Protein AF-A0A399ZD11-F1 (afdb_monomer_lite)

Structure (mmCIF, N/CA/C/O backbone):
data_AF-A0A399ZD11-F1
#
_entry.id   AF-A0A399ZD11-F1
#
loop_
_atom_site.group_PDB
_atom_site.id
_atom_site.type_symbol
_atom_site.label_atom_id
_atom_site.label_alt_id
_atom_site.label_comp_id
_atom_site.label_asym_id
_atom_site.label_entity_id
_atom_site.label_seq_id
_atom_site.pdbx_PDB_ins_code
_atom_site.Cartn_x
_atom_site.Cartn_y
_atom_site.Cartn_z
_atom_site.occupancy
_atom_site.B_iso_or_equiv
_atom_site.auth_seq_id
_atom_site.auth_comp_id
_atom_site.auth_asym_id
_atom_site.auth_atom_id
_atom_site.pdbx_PDB_model_num
ATOM 1 N N . ARG A 1 1 ? 15.385 -9.907 15.784 1.00 47.97 1 ARG A N 1
ATOM 2 C CA . ARG A 1 1 ? 16.001 -10.059 14.439 1.00 47.97 1 ARG A CA 1
ATOM 3 C C . ARG A 1 1 ? 14.911 -10.541 13.483 1.00 47.97 1 ARG A C 1
ATOM 5 O O . ARG A 1 1 ? 14.602 -11.723 13.500 1.00 47.97 1 ARG A O 1
ATOM 12 N N . ALA A 1 2 ? 14.286 -9.631 12.730 1.00 39.56 2 ALA A N 1
ATOM 13 C CA . ALA A 1 2 ? 13.102 -9.915 11.903 1.00 39.56 2 ALA A CA 1
ATOM 14 C C . ALA A 1 2 ? 13.339 -10.971 10.799 1.00 39.56 2 ALA A C 1
ATOM 16 O O . ALA A 1 2 ? 12.413 -11.664 10.400 1.00 39.56 2 ALA A O 1
ATOM 17 N N . TYR A 1 3 ? 14.590 -11.177 10.377 1.00 46.97 3 TYR A N 1
ATOM 18 C CA . TYR A 1 3 ? 14.961 -12.151 9.344 1.00 46.97 3 TYR A CA 1
ATOM 19 C C . TYR A 1 3 ? 14.923 -13.627 9.786 1.00 46.97 3 TYR A C 1
ATOM 21 O O . TYR A 1 3 ? 14.977 -14.516 8.943 1.00 46.97 3 TYR A O 1
ATOM 29 N N . LEU A 1 4 ? 14.826 -13.922 11.090 1.00 47.69 4 LEU A N 1
ATOM 30 C CA . LEU A 1 4 ? 14.775 -15.309 11.584 1.00 47.69 4 LEU A CA 1
ATOM 31 C C . LEU A 1 4 ? 13.463 -16.023 11.221 1.00 47.69 4 LEU A C 1
ATOM 33 O O . LEU A 1 4 ? 13.431 -17.253 11.174 1.00 47.69 4 LEU A O 1
ATOM 37 N N . ASN A 1 5 ? 12.394 -15.268 10.957 1.00 53.34 5 ASN A N 1
ATOM 38 C CA . ASN A 1 5 ? 11.095 -15.823 10.577 1.00 53.34 5 ASN A CA 1
ATOM 39 C C . ASN A 1 5 ? 11.047 -16.293 9.117 1.00 53.34 5 ASN A C 1
ATOM 41 O O . ASN A 1 5 ? 10.183 -17.094 8.782 1.00 53.34 5 ASN A O 1
ATOM 45 N N . PHE A 1 6 ? 12.004 -15.867 8.289 1.00 57.78 6 PHE A N 1
ATOM 46 C CA . PHE A 1 6 ? 12.098 -16.241 6.875 1.00 57.78 6 PHE A CA 1
ATOM 47 C C . PHE A 1 6 ? 13.080 -17.393 6.615 1.00 57.78 6 PHE A C 1
ATOM 49 O O . PHE A 1 6 ? 13.235 -17.813 5.476 1.00 57.78 6 PHE A O 1
ATOM 56 N N . MET A 1 7 ? 13.744 -17.907 7.658 1.00 72.50 7 MET A N 1
ATOM 57 C CA . MET A 1 7 ? 14.716 -18.995 7.531 1.00 72.50 7 MET A CA 1
ATOM 58 C C . MET A 1 7 ? 14.064 -20.360 7.747 1.00 72.50 7 MET A C 1
ATOM 60 O O . MET A 1 7 ? 13.370 -20.582 8.748 1.00 72.50 7 MET A O 1
ATOM 64 N N . ASN A 1 8 ? 14.352 -21.303 6.855 1.00 80.62 8 ASN A N 1
ATOM 65 C CA . ASN A 1 8 ? 13.952 -22.693 7.032 1.00 80.62 8 ASN A CA 1
ATOM 66 C C . ASN A 1 8 ? 14.754 -23.362 8.185 1.00 80.62 8 ASN A C 1
ATOM 68 O O . ASN A 1 8 ? 15.747 -22.807 8.672 1.00 80.62 8 ASN A O 1
ATOM 72 N N . PRO A 1 9 ? 14.345 -24.547 8.678 1.00 82.38 9 PRO A N 1
ATOM 73 C CA . PRO A 1 9 ? 15.007 -25.196 9.814 1.00 82.38 9 PRO A CA 1
ATOM 74 C C . PRO A 1 9 ? 16.501 -25.491 9.605 1.00 82.38 9 PRO A C 1
ATOM 76 O O . PRO A 1 9 ? 17.280 -25.375 10.552 1.00 82.38 9 PRO A O 1
ATOM 79 N N . LEU A 1 10 ? 16.914 -25.821 8.377 1.00 84.69 10 LEU A N 1
ATOM 80 C CA . LEU A 1 10 ? 18.318 -26.071 8.037 1.00 84.69 10 LEU A CA 1
ATOM 81 C C . LEU A 1 10 ? 19.136 -24.782 8.096 1.00 84.69 10 LEU A C 1
ATOM 83 O O . LEU A 1 10 ? 20.250 -24.779 8.608 1.00 84.69 10 LEU A O 1
ATOM 87 N N . GLU A 1 11 ? 18.566 -23.674 7.634 1.00 79.12 11 GLU A N 1
ATOM 88 C CA . GLU A 1 11 ? 19.203 -22.361 7.681 1.00 79.12 11 GLU A CA 1
ATOM 89 C C . GLU A 1 11 ? 19.353 -21.848 9.114 1.00 79.12 11 GLU A C 1
ATOM 91 O O . GLU A 1 11 ? 20.381 -21.262 9.452 1.00 79.12 11 GLU A O 1
ATOM 96 N N . LYS A 1 12 ? 18.364 -22.103 9.981 1.00 82.25 12 LYS A N 1
ATOM 97 C CA . LYS A 1 12 ? 18.457 -21.792 11.417 1.00 82.25 12 LYS A CA 1
ATOM 98 C C . LYS A 1 12 ? 19.555 -22.610 12.088 1.00 82.25 12 LYS A C 1
ATOM 100 O O . LYS A 1 12 ? 20.365 -22.051 12.823 1.00 82.25 12 LYS A O 1
ATOM 105 N N . TRP A 1 13 ? 19.616 -23.908 11.795 1.00 88.19 13 TRP A N 1
ATOM 106 C CA . TRP A 1 13 ? 20.676 -24.784 12.287 1.00 88.19 13 TRP A CA 1
ATOM 107 C C . TRP A 1 13 ? 22.059 -24.330 11.797 1.00 88.19 13 TRP A C 1
ATOM 109 O O . TRP A 1 13 ? 22.975 -24.166 12.601 1.00 88.19 13 TRP A O 1
ATOM 119 N N . ALA A 1 14 ? 22.197 -24.035 10.503 1.00 85.00 14 ALA A N 1
ATOM 120 C CA . ALA A 1 14 ? 23.434 -23.537 9.914 1.00 85.00 14 ALA A CA 1
ATOM 121 C C . ALA A 1 14 ? 23.869 -22.208 10.549 1.00 85.00 14 ALA A C 1
ATOM 123 O O . ALA A 1 14 ? 25.045 -22.026 10.844 1.00 85.00 14 ALA A O 1
ATOM 124 N N . LEU A 1 15 ? 22.933 -21.301 10.841 1.00 81.75 15 LEU A N 1
ATOM 125 C CA . LEU A 1 15 ? 23.232 -20.040 11.523 1.00 81.75 15 LEU A CA 1
ATOM 126 C C . LEU A 1 15 ? 23.786 -20.241 12.936 1.00 81.75 15 LEU A C 1
ATOM 128 O O . LEU A 1 15 ? 24.631 -19.462 13.372 1.00 81.75 15 LEU A O 1
ATOM 132 N N . THR A 1 16 ? 23.312 -21.261 13.650 1.00 82.44 16 THR A N 1
ATOM 133 C CA . THR A 1 16 ? 23.759 -21.561 15.014 1.00 82.44 16 THR A CA 1
ATOM 134 C C . THR A 1 16 ? 25.100 -22.292 15.042 1.00 82.44 16 THR A C 1
ATOM 136 O O . THR A 1 16 ? 25.924 -22.002 15.904 1.00 82.44 16 THR A O 1
ATOM 139 N N . TRP A 1 17 ? 25.328 -23.224 14.114 1.00 85.19 17 TRP A N 1
ATOM 140 C CA . TRP A 1 17 ? 26.434 -24.184 14.212 1.00 85.19 17 TRP A CA 1
ATOM 141 C C . TRP A 1 17 ? 27.535 -24.004 13.165 1.00 85.19 17 TRP A C 1
ATOM 143 O O . TRP A 1 17 ? 28.644 -24.493 13.368 1.00 85.19 17 TRP A O 1
ATOM 153 N N . LEU A 1 18 ? 27.275 -23.295 12.062 1.00 87.56 18 LEU A N 1
ATOM 154 C CA . LEU A 1 18 ? 28.260 -23.045 11.011 1.00 87.56 18 LEU A CA 1
ATOM 155 C C . LEU A 1 18 ? 28.731 -21.583 11.069 1.00 87.56 18 LEU A C 1
ATOM 157 O O . LEU A 1 18 ? 28.055 -20.693 10.545 1.00 87.56 18 LEU A O 1
ATOM 161 N N . PRO A 1 19 ? 29.917 -21.302 11.644 1.00 79.50 19 PRO A N 1
ATOM 162 C CA . PRO A 1 19 ? 30.416 -19.933 11.780 1.00 79.50 19 PRO A CA 1
ATOM 163 C C . PRO A 1 19 ? 30.580 -19.223 10.428 1.00 79.50 19 PRO A C 1
ATOM 165 O O . PRO A 1 19 ? 30.345 -18.021 10.341 1.00 79.50 19 PRO A O 1
ATOM 168 N N . LEU A 1 20 ? 30.887 -19.962 9.354 1.00 80.19 20 LEU A N 1
ATOM 169 C CA . LEU A 1 20 ? 30.934 -19.423 7.989 1.00 80.19 20 LEU A CA 1
ATOM 170 C C . LEU A 1 20 ? 29.560 -18.964 7.485 1.00 80.19 20 LEU A C 1
ATOM 172 O O . LEU A 1 20 ? 29.469 -17.946 6.809 1.00 80.19 20 LEU A O 1
ATOM 176 N N . TYR A 1 21 ? 28.486 -19.669 7.844 1.00 79.25 21 TYR A N 1
ATOM 177 C CA . TYR A 1 21 ? 27.127 -19.282 7.470 1.00 79.25 21 TYR A CA 1
ATOM 178 C C . TYR A 1 21 ? 26.667 -18.046 8.254 1.00 79.25 21 TYR A C 1
ATOM 180 O O . TYR A 1 21 ? 26.067 -17.136 7.687 1.00 79.25 21 TYR A O 1
ATOM 188 N N . GLY A 1 22 ? 27.016 -17.955 9.542 1.00 74.31 22 GLY A N 1
ATOM 189 C CA . GLY A 1 22 ? 26.783 -16.752 10.351 1.00 74.31 22 GLY A CA 1
ATOM 190 C C . GLY A 1 22 ? 27.601 -15.537 9.904 1.00 74.31 22 GLY A C 1
ATOM 191 O O . GLY A 1 22 ? 27.125 -14.405 9.995 1.00 74.31 22 GLY A O 1
ATOM 192 N N . ALA A 1 23 ? 28.803 -15.763 9.373 1.00 78.44 23 ALA A N 1
ATOM 193 C CA . ALA A 1 23 ? 29.665 -14.729 8.810 1.00 78.44 23 ALA A CA 1
ATOM 194 C C . ALA A 1 23 ? 29.439 -14.489 7.310 1.00 78.44 23 ALA A C 1
ATOM 196 O O . ALA A 1 23 ? 30.135 -13.650 6.741 1.00 78.44 23 ALA A O 1
ATOM 197 N N . ARG A 1 24 ? 28.478 -15.175 6.670 1.00 77.81 24 ARG A N 1
ATOM 198 C CA . ARG A 1 24 ? 28.296 -15.153 5.209 1.00 77.81 24 ARG A CA 1
ATOM 199 C C . ARG A 1 24 ? 28.208 -13.740 4.651 1.00 77.81 24 ARG A C 1
ATOM 201 O O . ARG A 1 24 ? 28.880 -13.454 3.680 1.00 77.81 24 ARG A O 1
ATOM 208 N N . GLN A 1 25 ? 27.471 -12.850 5.321 1.00 70.38 25 GLN A N 1
ATOM 209 C CA . GLN A 1 25 ? 27.318 -11.471 4.870 1.00 70.38 25 GLN A CA 1
ATOM 210 C C . GLN A 1 25 ? 28.664 -10.754 4.894 1.00 70.38 25 GLN A C 1
ATOM 212 O O . GLN A 1 25 ? 29.071 -10.205 3.890 1.00 70.38 25 GLN A O 1
ATOM 217 N N . ARG A 1 26 ? 29.421 -10.870 5.992 1.00 74.88 26 ARG A N 1
ATOM 218 C CA . ARG A 1 26 ? 30.763 -10.279 6.091 1.00 74.88 26 ARG A CA 1
ATOM 219 C C . ARG A 1 26 ? 31.729 -10.851 5.056 1.00 74.88 26 ARG A C 1
ATOM 221 O O . ARG A 1 26 ? 32.597 -10.129 4.588 1.00 74.88 26 ARG A O 1
ATOM 228 N N . LEU A 1 27 ? 31.610 -12.139 4.730 1.00 76.69 27 LEU A N 1
ATOM 229 C CA . LEU A 1 27 ? 32.429 -12.787 3.704 1.00 76.69 27 LEU A CA 1
ATOM 230 C C . LEU A 1 27 ? 32.043 -12.316 2.301 1.00 76.69 27 LEU A C 1
ATOM 232 O O . LEU A 1 27 ? 32.933 -12.028 1.510 1.00 76.69 27 LEU A O 1
ATOM 236 N N . THR A 1 28 ? 30.747 -12.203 2.011 1.00 76.94 28 THR A N 1
ATOM 237 C CA . THR A 1 28 ? 30.232 -11.634 0.764 1.00 76.94 28 THR A CA 1
ATOM 238 C C . THR A 1 28 ? 30.652 -10.178 0.632 1.00 76.94 28 THR A C 1
ATOM 240 O O . THR A 1 28 ? 31.228 -9.831 -0.386 1.00 76.94 28 THR A O 1
ATOM 243 N N . ASP A 1 29 ? 30.475 -9.363 1.670 1.00 73.69 29 ASP A N 1
ATOM 244 C CA . ASP A 1 29 ? 30.875 -7.956 1.688 1.00 73.69 29 ASP A CA 1
ATOM 245 C C . ASP A 1 29 ? 32.395 -7.812 1.501 1.00 73.69 29 ASP A C 1
ATOM 247 O O . ASP A 1 29 ? 32.852 -6.945 0.765 1.00 73.69 29 ASP A O 1
ATOM 251 N N . ALA A 1 30 ? 33.202 -8.681 2.124 1.00 77.19 30 ALA A N 1
ATOM 252 C CA . ALA A 1 30 ? 34.654 -8.680 1.947 1.00 77.19 30 ALA A CA 1
ATOM 253 C C . ALA A 1 30 ? 35.069 -9.124 0.537 1.00 77.19 30 ALA A C 1
ATOM 255 O O . ALA A 1 30 ? 35.964 -8.525 -0.053 1.00 77.19 30 ALA A O 1
ATOM 256 N N . ALA A 1 31 ? 34.433 -10.159 -0.014 1.00 75.94 31 ALA A N 1
ATOM 257 C CA . ALA A 1 31 ? 34.688 -10.621 -1.374 1.00 75.94 31 ALA A CA 1
ATOM 258 C C . ALA A 1 31 ? 34.272 -9.567 -2.408 1.00 75.94 31 ALA A C 1
ATOM 260 O O . ALA A 1 31 ? 35.030 -9.293 -3.335 1.00 75.94 31 ALA A O 1
ATOM 261 N N . ASP A 1 32 ? 33.115 -8.937 -2.208 1.00 74.06 32 ASP A N 1
ATOM 262 C CA . ASP A 1 32 ? 32.608 -7.848 -3.035 1.00 74.06 32 ASP A CA 1
ATOM 263 C C . ASP A 1 32 ? 33.564 -6.654 -2.958 1.00 74.06 32 ASP A C 1
ATOM 265 O O . ASP A 1 32 ? 34.075 -6.211 -3.983 1.00 74.06 32 ASP A O 1
ATOM 269 N N . PHE A 1 33 ? 33.963 -6.241 -1.751 1.00 71.62 33 PHE A N 1
ATOM 270 C CA . PHE A 1 33 ? 34.963 -5.195 -1.544 1.00 71.62 33 PHE A CA 1
ATOM 271 C C . PHE A 1 33 ? 36.288 -5.497 -2.253 1.00 71.62 33 PHE A C 1
ATOM 273 O O . PHE A 1 33 ? 36.831 -4.616 -2.917 1.00 71.62 33 PHE A O 1
ATOM 280 N N . VAL A 1 34 ? 36.812 -6.722 -2.149 1.00 71.06 34 VAL A N 1
ATOM 281 C CA . VAL A 1 34 ? 38.053 -7.134 -2.827 1.00 71.06 34 VAL A CA 1
ATOM 282 C C . VAL A 1 34 ? 37.877 -7.122 -4.345 1.00 71.06 34 VAL A C 1
ATOM 284 O O . VAL A 1 34 ? 38.743 -6.612 -5.055 1.00 71.06 34 VAL A O 1
ATOM 287 N N . SER A 1 35 ? 36.761 -7.643 -4.853 1.00 70.94 35 SER A N 1
ATOM 288 C CA . SER A 1 35 ? 36.482 -7.677 -6.290 1.00 70.94 35 SER A CA 1
ATOM 289 C C . SER A 1 35 ? 36.353 -6.277 -6.885 1.00 70.94 35 SER A C 1
ATOM 291 O O . SER A 1 35 ? 36.913 -6.010 -7.946 1.00 70.94 35 SER A O 1
ATOM 293 N N . ARG A 1 36 ? 35.706 -5.366 -6.156 1.00 64.44 36 ARG A N 1
ATOM 294 C CA . ARG A 1 36 ? 35.487 -3.985 -6.571 1.00 64.44 36 ARG A CA 1
ATOM 295 C C . ARG A 1 36 ? 36.726 -3.134 -6.397 1.00 64.44 36 ARG A C 1
ATOM 297 O O . ARG A 1 36 ? 37.048 -2.366 -7.278 1.00 64.44 36 ARG A O 1
ATOM 304 N N . ASN A 1 37 ? 37.472 -3.281 -5.305 1.00 64.12 37 ASN A N 1
ATOM 305 C CA . ASN A 1 37 ? 38.544 -2.339 -4.971 1.00 64.12 37 ASN A CA 1
ATOM 306 C C . ASN A 1 37 ? 39.949 -2.881 -5.242 1.00 64.12 37 ASN A C 1
ATOM 308 O O . ASN A 1 37 ? 40.815 -2.110 -5.637 1.00 64.12 37 ASN A O 1
ATOM 312 N N . ALA A 1 38 ? 40.210 -4.175 -5.037 1.00 64.94 38 ALA A N 1
ATOM 313 C CA . ALA A 1 38 ? 41.566 -4.732 -5.116 1.00 64.94 38 ALA A CA 1
ATOM 314 C C . ALA A 1 38 ? 41.930 -5.264 -6.512 1.00 64.94 38 ALA A C 1
ATOM 316 O O . ALA A 1 38 ? 43.085 -5.178 -6.923 1.00 64.94 38 ALA A O 1
ATOM 317 N N . LEU A 1 39 ? 40.961 -5.789 -7.266 1.00 62.19 39 LEU A N 1
ATOM 318 C CA . LEU A 1 39 ? 41.181 -6.253 -8.642 1.00 62.19 39 LEU A CA 1
ATOM 319 C C . LEU A 1 39 ? 41.455 -5.080 -9.606 1.00 62.19 39 LEU A C 1
ATOM 321 O O . LEU A 1 39 ? 42.462 -5.125 -10.317 1.00 62.19 39 LEU A O 1
ATOM 325 N N . PRO A 1 40 ? 40.671 -3.984 -9.583 1.00 62.66 40 PRO A N 1
ATOM 326 C CA . PRO A 1 40 ? 40.979 -2.785 -10.364 1.00 62.66 40 PRO A CA 1
ATOM 327 C C . PRO A 1 40 ? 42.247 -2.061 -9.897 1.00 62.66 40 PRO A C 1
ATOM 329 O O . PRO A 1 40 ? 42.936 -1.467 -10.723 1.00 62.66 40 PRO A O 1
ATOM 332 N N . TYR A 1 41 ? 42.627 -2.175 -8.616 1.00 63.00 41 TYR A N 1
ATOM 333 C CA . TYR A 1 41 ? 43.872 -1.605 -8.077 1.00 63.00 41 TYR A CA 1
ATOM 334 C C . TYR A 1 41 ? 45.134 -2.093 -8.807 1.00 63.00 41 TYR A C 1
ATOM 336 O O . TYR A 1 41 ? 46.122 -1.362 -8.881 1.00 63.00 41 TYR A O 1
ATOM 344 N N . LEU A 1 42 ? 45.102 -3.309 -9.365 1.00 63.53 42 LEU A N 1
ATOM 345 C CA . LEU A 1 42 ? 46.229 -3.907 -10.086 1.00 63.53 42 LEU A CA 1
ATOM 346 C C . LEU A 1 42 ? 46.326 -3.471 -11.557 1.00 63.53 42 LEU A C 1
ATOM 348 O O . LEU A 1 42 ? 47.408 -3.559 -12.133 1.00 63.53 42 LEU A O 1
ATOM 352 N N . PHE A 1 43 ? 45.230 -3.003 -12.166 1.00 65.19 43 PHE A N 1
ATOM 353 C CA . PHE A 1 43 ? 45.151 -2.815 -13.623 1.00 65.19 43 PHE A CA 1
ATOM 354 C C . PHE A 1 43 ? 44.574 -1.468 -14.080 1.00 65.19 43 PHE A C 1
ATOM 356 O O . PHE A 1 43 ? 44.601 -1.184 -15.276 1.00 65.19 43 PHE A O 1
ATOM 363 N N . GLN A 1 44 ? 44.071 -0.622 -13.175 1.00 64.44 44 GLN A N 1
ATOM 364 C CA . GLN A 1 44 ? 43.471 0.671 -13.517 1.00 64.44 44 GLN A CA 1
ATOM 365 C C . GLN A 1 44 ? 43.991 1.823 -12.643 1.00 64.44 44 GLN A C 1
ATOM 367 O O . GLN A 1 44 ? 44.371 1.663 -11.484 1.00 64.44 44 GLN A O 1
ATOM 372 N N . THR A 1 45 ? 44.021 3.023 -13.226 1.00 69.25 45 THR A N 1
ATOM 373 C CA . THR A 1 45 ? 44.473 4.268 -12.579 1.00 69.25 45 THR A CA 1
ATOM 374 C C . THR A 1 45 ? 43.387 4.960 -11.751 1.00 69.25 45 THR A C 1
ATOM 376 O O . THR A 1 45 ? 43.714 5.783 -10.898 1.00 69.25 45 THR A O 1
ATOM 379 N N . CYS A 1 46 ? 42.114 4.623 -11.971 1.00 66.88 46 CYS A N 1
ATOM 380 C CA . CYS A 1 46 ? 40.965 5.146 -11.229 1.00 66.88 46 CYS A CA 1
ATOM 381 C C . CYS A 1 46 ? 40.853 4.438 -9.868 1.00 66.88 46 CYS A C 1
ATOM 383 O O . CYS A 1 46 ? 40.797 3.212 -9.807 1.00 66.88 46 CYS A O 1
ATOM 385 N N . ARG A 1 47 ? 40.895 5.199 -8.766 1.00 67.62 47 ARG A N 1
ATOM 386 C CA . ARG A 1 47 ? 40.985 4.677 -7.387 1.00 67.62 47 ARG A CA 1
ATOM 387 C C . ARG A 1 47 ? 39.977 5.351 -6.461 1.00 67.62 47 ARG A C 1
ATOM 389 O O . ARG A 1 47 ? 39.670 6.525 -6.658 1.00 67.62 47 ARG A O 1
ATOM 396 N N . GLY A 1 48 ? 39.550 4.630 -5.420 1.00 69.69 48 GLY A N 1
ATOM 397 C CA . GLY A 1 48 ? 38.716 5.163 -4.336 1.00 69.69 48 GLY A CA 1
ATOM 398 C C . GLY A 1 48 ? 37.447 5.817 -4.872 1.00 69.69 48 GLY A C 1
ATOM 399 O O . GLY A 1 48 ? 36.688 5.175 -5.594 1.00 69.69 48 GLY A O 1
ATOM 400 N N . ASP A 1 49 ? 37.273 7.106 -4.584 1.00 70.69 49 ASP A N 1
ATOM 401 C CA . ASP A 1 49 ? 36.113 7.897 -5.006 1.00 70.69 49 ASP A CA 1
ATOM 402 C C . ASP A 1 49 ? 35.876 7.855 -6.520 1.00 70.69 49 ASP A C 1
ATOM 404 O O . ASP A 1 49 ? 34.734 7.790 -6.943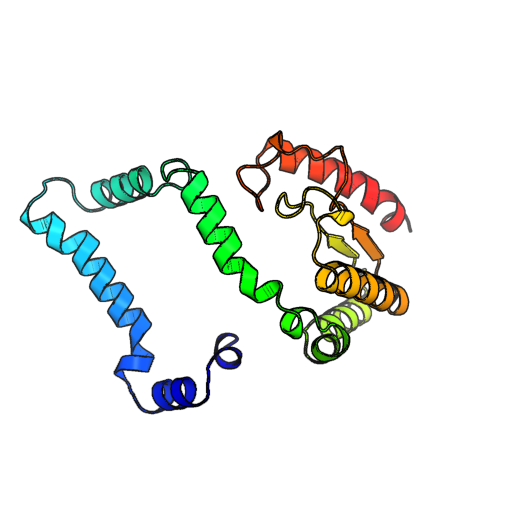 1.00 70.69 49 ASP A O 1
ATOM 408 N N . CYS A 1 50 ? 36.925 7.794 -7.349 1.00 75.06 50 CYS A N 1
ATOM 409 C CA . CYS A 1 50 ? 36.779 7.673 -8.805 1.00 75.06 50 CYS A CA 1
ATOM 410 C C . CYS A 1 50 ? 36.068 6.370 -9.207 1.00 75.06 50 CYS A C 1
ATOM 412 O O . CYS A 1 50 ? 35.220 6.371 -10.096 1.00 75.06 50 CYS A O 1
ATOM 414 N N . LEU A 1 51 ? 36.403 5.259 -8.545 1.00 73.00 51 LEU A N 1
ATOM 415 C CA . LEU A 1 51 ? 35.814 3.953 -8.828 1.00 73.00 51 LEU A CA 1
ATOM 416 C C . LEU A 1 51 ? 34.403 3.852 -8.249 1.00 73.00 51 LEU A C 1
ATOM 418 O O . LEU A 1 51 ? 33.515 3.341 -8.916 1.00 73.00 51 LEU A O 1
ATOM 422 N N . ALA A 1 52 ? 34.183 4.401 -7.052 1.00 66.88 52 ALA A N 1
ATOM 423 C CA . ALA A 1 52 ? 32.852 4.507 -6.462 1.00 66.88 52 ALA A CA 1
ATOM 424 C C . ALA A 1 52 ? 31.922 5.381 -7.318 1.00 66.88 52 ALA A C 1
ATOM 426 O O . ALA A 1 52 ? 30.758 5.035 -7.509 1.00 66.88 52 ALA A O 1
ATOM 427 N N . GLN A 1 53 ? 32.440 6.477 -7.880 1.00 71.50 53 GLN A N 1
ATOM 428 C CA . GLN A 1 53 ? 31.720 7.334 -8.816 1.00 71.50 53 GLN A CA 1
ATOM 429 C C . GLN A 1 53 ? 31.427 6.584 -10.116 1.00 71.50 53 GLN A C 1
ATOM 431 O O . GLN A 1 53 ? 30.288 6.573 -10.547 1.00 71.50 53 GLN A O 1
ATOM 436 N N . ALA A 1 54 ? 32.407 5.879 -10.689 1.00 71.00 54 ALA A N 1
ATOM 437 C CA . ALA A 1 54 ? 32.209 5.092 -11.903 1.00 71.00 54 ALA A CA 1
ATOM 438 C C . ALA A 1 54 ? 31.226 3.924 -11.703 1.00 71.00 54 ALA A C 1
ATOM 440 O O . ALA A 1 54 ? 30.420 3.654 -12.586 1.00 71.00 54 ALA A O 1
ATOM 441 N N . GLU A 1 55 ? 31.248 3.242 -10.555 1.00 68.44 55 GLU A N 1
ATOM 442 C CA . GLU A 1 55 ? 30.241 2.236 -10.199 1.00 68.44 55 GLU A CA 1
ATOM 443 C C . GLU A 1 55 ? 28.867 2.869 -10.020 1.00 68.44 55 GLU A C 1
ATOM 445 O O . GLU A 1 55 ? 27.886 2.345 -10.537 1.00 68.44 55 GLU A O 1
ATOM 450 N N . THR A 1 56 ? 28.796 4.003 -9.323 1.00 65.81 56 THR A N 1
ATOM 451 C CA . THR A 1 56 ? 27.548 4.750 -9.164 1.00 65.81 56 THR A CA 1
ATOM 452 C C . THR A 1 56 ? 27.029 5.208 -10.516 1.00 65.81 56 THR A C 1
ATOM 454 O O . THR A 1 56 ? 25.836 5.122 -10.727 1.00 65.81 56 THR A O 1
ATOM 457 N N . ASP A 1 57 ? 27.889 5.616 -11.445 1.00 68.75 57 ASP A N 1
ATOM 458 C CA . ASP A 1 57 ? 27.512 6.047 -12.786 1.00 68.75 57 ASP A CA 1
ATOM 459 C C . ASP A 1 57 ? 27.091 4.852 -13.653 1.00 68.75 57 ASP A C 1
ATOM 461 O O . ASP A 1 57 ? 26.084 4.921 -14.342 1.00 68.75 57 ASP A O 1
ATOM 465 N N . ILE A 1 58 ? 27.793 3.719 -13.616 1.00 65.31 58 ILE A N 1
ATOM 466 C CA . ILE A 1 58 ? 27.453 2.544 -14.438 1.00 65.31 58 ILE A CA 1
ATOM 467 C C . ILE A 1 58 ? 26.204 1.831 -13.909 1.00 65.31 58 ILE A C 1
ATOM 469 O O . ILE A 1 58 ? 25.346 1.416 -14.688 1.00 65.31 58 ILE A O 1
ATOM 473 N N . PHE A 1 59 ? 26.099 1.684 -12.591 1.00 63.19 59 PHE A N 1
ATOM 474 C CA . PHE A 1 59 ? 25.014 0.972 -11.920 1.00 63.19 59 PHE A CA 1
ATOM 475 C C . PHE A 1 59 ? 23.975 1.913 -11.310 1.00 63.19 59 PHE A C 1
ATOM 477 O O . PHE A 1 59 ? 23.124 1.452 -10.545 1.00 63.19 59 PHE A O 1
ATOM 484 N N . HIS A 1 60 ? 24.007 3.211 -11.647 1.00 59.47 60 HIS A N 1
ATOM 485 C CA . HIS A 1 60 ? 22.945 4.128 -11.243 1.00 59.47 60 HIS A CA 1
ATOM 486 C C . HIS A 1 60 ? 21.618 3.563 -11.720 1.00 59.47 60 HIS A C 1
ATOM 488 O O . HIS A 1 60 ? 21.523 3.012 -12.823 1.00 59.47 60 HIS A O 1
ATOM 494 N N . ILE A 1 61 ? 20.573 3.766 -10.927 1.00 53.97 61 ILE A N 1
ATOM 495 C CA . ILE A 1 61 ? 19.231 3.334 -11.305 1.00 53.97 61 ILE A CA 1
ATOM 496 C C . ILE A 1 61 ? 18.780 3.968 -12.636 1.00 53.97 61 ILE A C 1
ATOM 498 O O . ILE A 1 61 ? 17.997 3.374 -13.362 1.00 53.97 61 ILE A O 1
ATOM 502 N N . ASP A 1 62 ? 19.359 5.105 -13.020 1.00 53.53 62 ASP A N 1
ATOM 503 C CA . ASP A 1 62 ? 19.079 5.754 -14.305 1.00 53.53 62 ASP A CA 1
ATOM 504 C 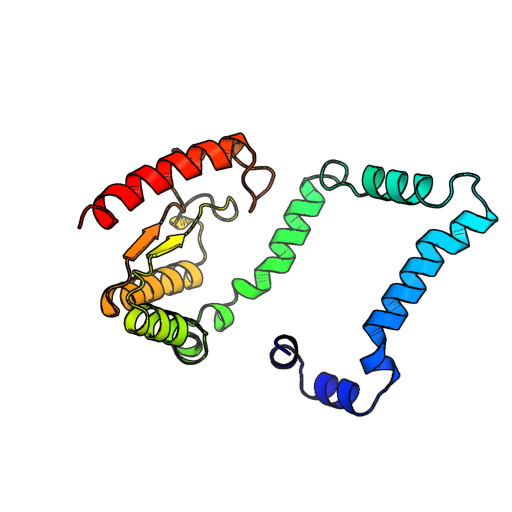C . ASP A 1 62 ? 19.825 5.123 -15.504 1.00 53.53 62 ASP A C 1
ATOM 506 O O . ASP A 1 62 ? 19.456 5.375 -16.649 1.00 53.53 62 ASP A O 1
ATOM 510 N N . ASN A 1 63 ? 20.864 4.308 -15.264 1.00 55.66 63 ASN A N 1
ATOM 511 C CA . ASN A 1 63 ? 21.786 3.796 -16.292 1.00 55.66 63 ASN A CA 1
ATOM 512 C C . ASN A 1 63 ? 21.687 2.282 -16.545 1.00 55.66 63 ASN A C 1
ATOM 514 O O . ASN A 1 63 ? 22.189 1.787 -17.558 1.00 55.66 63 ASN A O 1
ATOM 518 N N . VAL A 1 64 ? 20.992 1.531 -15.688 1.00 56.97 64 VAL A N 1
ATOM 519 C CA . VAL A 1 64 ? 20.599 0.149 -16.005 1.00 56.97 64 VAL A CA 1
ATOM 520 C C . VAL A 1 64 ? 19.355 0.192 -16.895 1.00 56.97 64 VAL A C 1
ATOM 522 O O . VAL A 1 64 ? 18.453 0.993 -16.664 1.00 56.97 64 VAL A O 1
ATOM 525 N N . GLN A 1 65 ? 19.279 -0.672 -17.917 1.00 53.00 65 GLN A N 1
ATOM 526 C CA . GLN A 1 65 ? 18.108 -0.718 -18.801 1.00 53.00 65 GLN A CA 1
ATOM 527 C C . GLN A 1 65 ? 16.803 -0.819 -17.981 1.00 53.00 65 GLN A C 1
ATOM 529 O O . GLN A 1 65 ? 16.631 -1.807 -17.256 1.00 53.00 65 GLN A O 1
ATOM 534 N N . PRO A 1 66 ? 15.857 0.129 -18.143 1.00 55.94 66 PRO A N 1
ATOM 535 C CA . PRO A 1 66 ? 14.627 0.177 -17.346 1.00 55.94 66 PRO A CA 1
ATOM 536 C C . PRO A 1 66 ? 13.805 -1.119 -17.390 1.00 55.94 66 PRO A C 1
ATOM 538 O O . PRO A 1 66 ? 13.160 -1.498 -16.417 1.00 55.94 66 PRO A O 1
ATOM 541 N N . SER A 1 67 ? 13.868 -1.849 -18.507 1.00 55.00 67 SER A N 1
ATOM 542 C CA . SER A 1 67 ? 13.171 -3.125 -18.699 1.00 55.00 67 SER A CA 1
ATOM 543 C C . SER A 1 67 ? 13.716 -4.266 -17.830 1.00 55.00 67 SER A C 1
ATOM 545 O O . SER A 1 67 ? 12.949 -5.143 -17.433 1.00 55.00 67 SER A O 1
ATOM 547 N N . LEU A 1 68 ? 15.016 -4.275 -17.519 1.00 56.75 68 LEU A N 1
ATOM 548 C CA . LEU A 1 68 ? 15.626 -5.280 -16.643 1.00 56.75 68 LEU A CA 1
ATOM 549 C C . LEU A 1 68 ? 15.321 -4.987 -15.171 1.00 56.75 68 LEU A C 1
ATOM 551 O O . LEU A 1 68 ? 15.025 -5.912 -14.420 1.00 56.75 68 LEU A O 1
ATOM 555 N N . GLN A 1 69 ? 15.307 -3.710 -14.783 1.00 58.00 69 GLN A N 1
ATOM 556 C CA . GLN A 1 69 ? 14.942 -3.289 -13.429 1.00 58.00 69 GLN A CA 1
ATOM 557 C C . GLN A 1 69 ? 13.476 -3.579 -13.113 1.00 58.00 69 GLN A C 1
ATOM 559 O O . GLN A 1 69 ? 13.173 -4.167 -12.081 1.00 58.00 69 GLN A O 1
ATOM 564 N N . GLN A 1 70 ? 12.564 -3.226 -14.024 1.00 57.31 70 GLN A N 1
ATOM 565 C CA . GLN A 1 70 ? 11.137 -3.490 -13.839 1.00 57.31 70 GLN A CA 1
ATOM 566 C C . GLN A 1 70 ? 10.854 -4.986 -13.694 1.00 57.31 70 GLN A C 1
ATOM 568 O O . GLN A 1 70 ? 10.052 -5.376 -12.853 1.00 57.31 70 GLN A O 1
ATOM 573 N N . ARG A 1 71 ? 11.533 -5.838 -14.471 1.00 59.00 71 ARG A N 1
ATOM 574 C CA . ARG A 1 71 ? 11.378 -7.291 -14.350 1.00 59.00 71 ARG A CA 1
ATOM 575 C C . ARG A 1 71 ? 11.928 -7.834 -13.039 1.00 59.00 71 ARG A C 1
ATOM 577 O O . ARG A 1 71 ? 11.229 -8.609 -12.403 1.00 59.00 71 ARG A O 1
ATOM 584 N N . ALA A 1 72 ? 13.124 -7.413 -12.630 1.00 59.72 72 ALA A N 1
ATOM 585 C CA . ALA A 1 72 ? 13.718 -7.856 -11.372 1.00 59.72 72 ALA A CA 1
ATOM 586 C C . ALA A 1 72 ? 12.863 -7.445 -10.161 1.00 59.72 72 ALA A C 1
ATOM 588 O O . ALA A 1 72 ? 12.599 -8.276 -9.303 1.00 59.72 72 ALA A O 1
ATOM 589 N N . LEU A 1 73 ? 12.348 -6.211 -10.141 1.00 60.81 73 LEU A N 1
ATOM 590 C CA . LEU A 1 73 ? 11.455 -5.725 -9.082 1.00 60.81 73 LEU A CA 1
ATOM 591 C C . LEU A 1 73 ? 10.137 -6.509 -9.035 1.00 60.81 73 LEU A C 1
ATOM 593 O O . LEU A 1 73 ? 9.698 -6.931 -7.971 1.00 60.81 73 LEU A O 1
ATOM 597 N N . VAL A 1 74 ? 9.513 -6.753 -10.191 1.00 63.50 74 VAL A N 1
ATOM 598 C CA . VAL A 1 74 ? 8.266 -7.530 -10.259 1.00 63.50 74 VAL A CA 1
ATOM 599 C C . VAL A 1 74 ? 8.497 -8.988 -9.854 1.00 63.50 74 VAL A C 1
ATOM 601 O O . VAL A 1 74 ? 7.667 -9.556 -9.150 1.00 63.50 74 VAL A O 1
ATOM 604 N N . GLU A 1 75 ? 9.601 -9.606 -10.281 1.00 66.94 75 GLU A N 1
ATOM 605 C CA . GLU A 1 75 ? 9.971 -10.978 -9.907 1.00 66.94 75 GLU A CA 1
ATOM 606 C C . GLU A 1 75 ? 10.287 -11.091 -8.408 1.00 66.94 75 GLU A C 1
ATOM 608 O O . GLU A 1 75 ? 9.850 -12.049 -7.768 1.00 66.94 75 GLU A O 1
ATOM 613 N N . GLU A 1 76 ? 10.962 -10.098 -7.824 1.00 62.44 76 GLU A N 1
ATOM 614 C CA . GLU A 1 76 ? 11.163 -10.021 -6.378 1.00 62.44 76 GLU A CA 1
ATOM 615 C C . GLU A 1 76 ? 9.840 -9.868 -5.634 1.00 62.44 76 GLU A C 1
ATOM 617 O O . GLU A 1 76 ? 9.678 -10.489 -4.600 1.00 62.44 76 GLU A O 1
ATOM 622 N N . GLU A 1 77 ? 8.847 -9.139 -6.137 1.00 67.75 77 GLU A N 1
ATOM 623 C CA . GLU A 1 77 ? 7.576 -9.006 -5.419 1.00 67.75 77 GLU A CA 1
ATOM 624 C C . GLU A 1 77 ? 6.598 -10.169 -5.644 1.00 67.75 77 GLU A C 1
ATOM 626 O O . GLU A 1 77 ? 5.646 -10.321 -4.879 1.00 67.75 77 GLU A O 1
ATOM 631 N N . GLN A 1 78 ? 6.814 -11.039 -6.639 1.00 68.06 78 GLN A N 1
ATOM 632 C CA . GLN A 1 78 ? 5.897 -12.148 -6.947 1.00 68.06 78 GLN A CA 1
ATOM 633 C C . GLN A 1 78 ? 5.611 -13.058 -5.746 1.00 68.06 78 GLN A C 1
ATOM 635 O O . GLN A 1 78 ? 4.498 -13.579 -5.631 1.00 68.06 78 GLN A O 1
ATOM 640 N N . PHE A 1 79 ? 6.563 -13.227 -4.820 1.00 70.75 79 PHE A N 1
ATOM 641 C CA . PHE A 1 79 ? 6.327 -14.040 -3.622 1.00 70.75 79 PHE A CA 1
ATOM 642 C C . PHE A 1 79 ? 5.250 -13.440 -2.698 1.00 70.75 79 PHE A C 1
ATOM 644 O O . PHE A 1 79 ? 4.554 -14.192 -2.007 1.00 70.75 79 PHE A O 1
ATOM 651 N N . LEU A 1 80 ? 5.070 -12.112 -2.716 1.00 75.62 80 LEU A N 1
ATOM 652 C CA . LEU A 1 80 ? 4.026 -11.400 -1.970 1.00 75.62 80 LEU A CA 1
ATOM 653 C C . LEU A 1 80 ? 2.632 -11.653 -2.553 1.00 75.62 80 LEU A C 1
ATOM 655 O O . LEU A 1 80 ? 1.641 -11.548 -1.833 1.00 75.62 80 LEU A O 1
ATOM 659 N N . TYR A 1 81 ? 2.550 -12.033 -3.833 1.00 78.62 81 TYR A N 1
ATOM 660 C CA . TYR A 1 81 ? 1.290 -12.283 -4.536 1.00 78.62 81 TYR A CA 1
ATOM 661 C C . TYR A 1 81 ? 0.910 -13.767 -4.632 1.00 78.62 81 TYR A C 1
ATOM 663 O O . TYR A 1 81 ? 0.082 -14.161 -5.456 1.00 78.62 81 TYR A O 1
ATOM 671 N N . THR A 1 82 ? 1.486 -14.609 -3.771 1.00 83.31 82 THR A N 1
ATOM 672 C CA . THR A 1 82 ? 1.072 -16.013 -3.655 1.00 83.31 82 THR A CA 1
ATOM 673 C C . THR A 1 82 ? -0.233 -16.140 -2.856 1.00 83.31 82 THR A C 1
ATOM 675 O O . THR A 1 82 ? -0.450 -15.368 -1.920 1.00 83.31 82 THR A O 1
ATOM 678 N N . PRO A 1 83 ? -1.087 -17.148 -3.131 1.00 82.56 83 PRO A N 1
ATOM 679 C CA . PRO A 1 83 ? -2.313 -17.362 -2.357 1.00 82.56 83 PRO A CA 1
ATOM 680 C C . PRO A 1 83 ? -2.069 -17.475 -0.847 1.00 82.56 83 PRO A C 1
ATOM 682 O O . PRO A 1 83 ? -2.846 -16.952 -0.059 1.00 82.56 83 PRO A O 1
ATOM 685 N N . ALA A 1 84 ? -0.960 -18.108 -0.446 1.00 86.94 84 ALA A N 1
ATOM 686 C CA . ALA A 1 84 ? -0.578 -18.240 0.957 1.00 86.94 84 ALA A CA 1
ATOM 687 C C . ALA A 1 84 ? -0.147 -16.905 1.587 1.00 86.94 84 ALA A C 1
ATOM 689 O O . ALA A 1 84 ? -0.463 -16.651 2.747 1.00 86.94 84 ALA A O 1
ATOM 690 N N . ALA A 1 85 ? 0.559 -16.041 0.849 1.00 86.25 85 ALA A N 1
ATOM 691 C CA . ALA A 1 85 ? 0.911 -14.701 1.325 1.00 86.25 85 ALA A CA 1
ATOM 692 C C . ALA A 1 85 ? -0.319 -13.779 1.430 1.00 86.25 85 ALA A C 1
ATOM 694 O O . ALA A 1 85 ? -0.348 -12.879 2.264 1.00 86.25 85 ALA A O 1
ATOM 695 N N . MET A 1 86 ? -1.351 -14.041 0.625 1.00 91.19 86 MET A N 1
ATOM 696 C CA . MET A 1 86 ? -2.593 -13.264 0.558 1.00 91.19 86 MET A CA 1
ATOM 697 C C . MET A 1 86 ? -3.727 -13.799 1.439 1.00 91.19 86 MET A C 1
ATOM 699 O O . MET A 1 86 ? -4.843 -13.277 1.389 1.00 91.19 86 MET A O 1
ATOM 703 N N . ASP A 1 87 ? -3.471 -14.822 2.256 1.00 93.94 87 ASP A N 1
ATOM 704 C CA . ASP A 1 87 ? -4.450 -15.317 3.221 1.00 93.94 87 ASP A CA 1
ATOM 705 C C . ASP A 1 87 ? -4.566 -14.349 4.409 1.00 93.94 87 ASP A C 1
ATOM 707 O O . ASP A 1 87 ? -3.871 -14.462 5.422 1.00 93.94 87 ASP A O 1
ATOM 711 N N . PHE A 1 88 ? -5.441 -13.354 4.256 1.00 96.31 88 PHE A N 1
ATOM 712 C CA . PHE A 1 88 ? -5.656 -12.320 5.265 1.00 96.31 88 PHE A CA 1
ATOM 713 C C . PHE A 1 88 ? -6.032 -12.905 6.634 1.00 96.31 88 PHE A C 1
ATOM 715 O O . PHE A 1 88 ? -5.478 -12.483 7.648 1.00 96.31 88 PHE A O 1
ATOM 722 N N . ASP A 1 89 ? -6.938 -13.887 6.668 1.00 96.44 89 ASP A N 1
ATOM 723 C CA . ASP A 1 89 ? -7.468 -14.432 7.924 1.00 96.44 89 ASP A CA 1
ATOM 724 C C . ASP A 1 89 ? -6.384 -15.199 8.682 1.00 96.44 89 ASP A C 1
ATOM 726 O O . ASP A 1 89 ? -6.316 -15.160 9.910 1.00 96.44 89 ASP A O 1
ATOM 730 N N . TYR A 1 90 ? -5.490 -15.865 7.950 1.00 95.31 90 TYR A N 1
ATOM 731 C CA . TYR A 1 90 ? -4.339 -16.514 8.554 1.00 95.31 90 TYR A CA 1
ATOM 732 C C . TYR A 1 90 ? -3.332 -15.502 9.121 1.00 95.31 90 TYR A C 1
ATOM 734 O O . TYR A 1 90 ? -2.773 -15.722 10.203 1.00 95.31 90 TYR A O 1
ATOM 742 N N . TRP A 1 91 ? -3.075 -14.398 8.415 1.00 94.88 91 TRP A N 1
ATOM 743 C CA . TRP A 1 91 ? -1.985 -13.482 8.762 1.00 94.88 91 TRP A CA 1
ATOM 744 C C . TRP A 1 91 ? -2.358 -12.350 9.712 1.00 94.88 91 TRP A C 1
ATOM 746 O O . TRP A 1 91 ? -1.470 -11.895 10.430 1.00 94.88 91 TRP A O 1
ATOM 756 N N . VAL A 1 92 ? -3.611 -11.891 9.760 1.00 96.75 92 VAL A N 1
ATOM 757 C CA . VAL A 1 92 ? -3.970 -10.661 10.489 1.00 96.75 92 VAL A CA 1
ATOM 758 C C . VAL A 1 92 ? -3.560 -10.710 11.965 1.00 96.75 92 VAL A C 1
ATOM 760 O O . VAL A 1 92 ? -2.828 -9.827 12.415 1.00 96.75 92 VAL A O 1
ATOM 763 N N . ASP A 1 93 ? -3.876 -11.796 12.672 1.00 95.12 93 ASP A N 1
ATOM 764 C CA . ASP A 1 93 ? -3.531 -11.983 14.091 1.00 95.12 93 ASP A CA 1
ATOM 765 C C . ASP A 1 93 ? -2.038 -12.274 14.327 1.00 95.12 93 ASP A C 1
ATOM 767 O O . ASP A 1 93 ? -1.546 -12.210 15.452 1.00 95.12 93 ASP A O 1
ATOM 771 N N . ARG A 1 94 ? -1.301 -12.606 13.262 1.00 95.12 94 ARG A N 1
ATOM 772 C CA . ARG A 1 94 ? 0.152 -12.852 13.274 1.00 95.12 94 ARG A CA 1
ATOM 773 C C . ARG A 1 94 ? 0.955 -11.639 12.802 1.00 95.12 94 ARG A C 1
ATOM 775 O O . ARG A 1 94 ? 2.185 -11.676 12.818 1.00 95.12 94 ARG A O 1
ATOM 782 N N . SER A 1 95 ? 0.274 -10.595 12.344 1.00 94.38 95 SER A N 1
ATOM 783 C CA . SER A 1 95 ? 0.878 -9.371 11.836 1.00 94.38 95 SER A CA 1
ATOM 784 C C . SER A 1 95 ? 1.068 -8.343 12.953 1.00 94.38 95 SER A C 1
ATOM 786 O O . SER A 1 95 ? 0.612 -8.514 14.081 1.00 94.38 95 SER A O 1
AT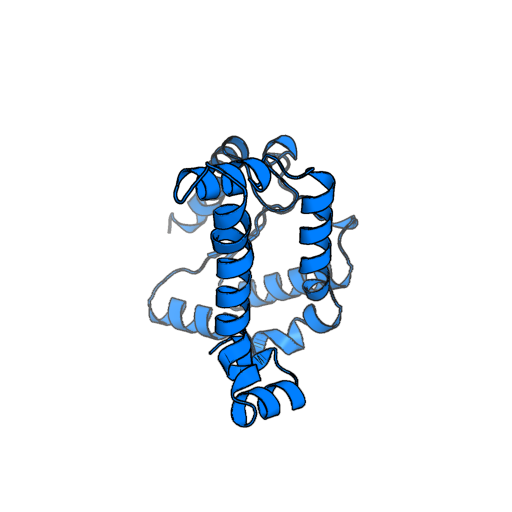OM 788 N N . PHE A 1 96 ? 1.720 -7.229 12.627 1.00 96.50 96 PHE A N 1
ATOM 789 C CA . PHE A 1 96 ? 1.803 -6.084 13.534 1.00 96.50 96 PHE A CA 1
ATOM 790 C C . PHE A 1 96 ? 0.535 -5.222 13.535 1.00 96.50 96 PHE A C 1
ATOM 792 O O . PHE A 1 96 ? 0.413 -4.341 14.382 1.00 96.50 96 PHE A O 1
ATOM 799 N N . LEU A 1 97 ? -0.409 -5.455 12.616 1.00 96.50 97 LEU A N 1
ATOM 800 C CA . LEU A 1 97 ? -1.574 -4.590 12.438 1.00 96.50 97 LEU A CA 1
ATOM 801 C C . LEU A 1 97 ? -2.443 -4.475 13.706 1.00 96.50 97 LEU A C 1
ATOM 803 O O . LEU A 1 97 ? -2.725 -3.339 14.096 1.00 96.50 97 LEU A O 1
ATOM 807 N N . PRO A 1 98 ? -2.818 -5.572 14.401 1.00 98.19 98 PRO A N 1
ATOM 808 C CA . PRO A 1 98 ? -3.610 -5.464 15.628 1.00 98.19 98 PRO A CA 1
ATOM 809 C C . PRO A 1 98 ? -2.904 -4.626 16.703 1.00 98.19 98 PRO A C 1
ATOM 811 O O . PRO A 1 98 ? -3.522 -3.795 17.369 1.00 98.19 98 PRO A O 1
ATOM 814 N N . GLU A 1 99 ? -1.588 -4.798 16.828 1.00 98.00 99 GLU A N 1
ATOM 815 C CA . GLU A 1 99 ? -0.779 -4.109 17.830 1.00 98.00 99 GLU A CA 1
ATOM 816 C C . GLU A 1 99 ? -0.594 -2.621 17.503 1.00 98.00 99 GLU A C 1
ATOM 818 O O . GLU A 1 99 ? -0.686 -1.775 18.391 1.00 98.00 99 GLU A O 1
ATOM 823 N N . MET A 1 100 ? -0.419 -2.273 16.224 1.00 97.88 100 MET A N 1
ATOM 824 C CA . MET A 1 100 ? -0.395 -0.879 15.768 1.00 97.88 100 MET A CA 1
ATOM 825 C C . MET A 1 100 ? -1.707 -0.159 16.097 1.00 97.88 100 MET A C 1
ATOM 827 O O . MET A 1 100 ? -1.680 0.971 16.583 1.00 97.88 100 MET A O 1
ATOM 831 N N . ILE A 1 101 ? -2.851 -0.815 15.869 1.00 98.06 101 ILE A N 1
ATOM 832 C CA . ILE A 1 101 ? -4.176 -0.264 16.189 1.00 98.06 101 ILE A CA 1
ATOM 833 C C . ILE A 1 101 ? -4.327 -0.075 17.700 1.00 98.06 101 ILE A C 1
ATOM 835 O O . ILE A 1 101 ? -4.759 0.992 18.142 1.00 98.06 101 ILE A O 1
ATOM 839 N N . ARG A 1 102 ? -3.953 -1.085 18.498 1.00 98.00 102 ARG A N 1
ATOM 840 C CA . ARG A 1 102 ? -4.013 -1.027 19.965 1.00 98.00 102 ARG A CA 1
ATOM 841 C C . ARG A 1 102 ? -3.190 0.141 20.508 1.00 98.00 102 ARG A C 1
ATOM 843 O O . ARG A 1 102 ? -3.725 0.977 21.233 1.00 98.00 102 ARG A O 1
ATOM 850 N N . LEU A 1 103 ? -1.920 0.229 20.112 1.00 98.19 103 LEU A N 1
ATOM 851 C CA . LEU A 1 103 ? -1.001 1.278 20.556 1.00 98.19 103 LEU A CA 1
ATOM 852 C C . LEU A 1 103 ? -1.457 2.672 20.115 1.00 98.19 103 LEU A C 1
ATOM 854 O O . LEU A 1 103 ? -1.399 3.609 20.908 1.00 98.19 103 LEU A O 1
ATOM 858 N N . ALA A 1 104 ? -1.947 2.818 18.880 1.00 97.50 104 ALA A N 1
ATOM 859 C CA . ALA A 1 104 ? -2.479 4.091 18.403 1.00 97.50 104 ALA A CA 1
ATOM 860 C C . ALA A 1 104 ? -3.680 4.540 19.248 1.00 97.50 104 ALA A C 1
ATOM 862 O O . ALA A 1 104 ? -3.727 5.684 19.697 1.00 97.50 104 ALA A O 1
ATOM 863 N N . ARG A 1 105 ? -4.606 3.619 19.543 1.00 96.56 105 ARG A N 1
ATOM 864 C CA . ARG A 1 105 ? -5.779 3.889 20.383 1.00 96.56 105 ARG A CA 1
ATOM 865 C C . ARG A 1 105 ? -5.386 4.294 21.804 1.00 96.56 105 ARG A C 1
ATOM 867 O O . ARG A 1 105 ? -5.901 5.287 22.309 1.00 96.56 105 ARG A O 1
ATOM 874 N N . GLU A 1 106 ? -4.467 3.565 22.431 1.00 97.81 106 GLU A N 1
ATOM 875 C CA . GLU A 1 106 ? -3.967 3.874 23.779 1.00 97.81 106 GLU A CA 1
ATOM 876 C C . GLU A 1 106 ? -3.224 5.211 23.838 1.00 97.81 106 GLU A C 1
ATOM 878 O O . GLU A 1 106 ? -3.342 5.943 24.817 1.00 97.81 106 GLU A O 1
ATOM 883 N N . GLY A 1 107 ? -2.498 5.551 22.773 1.00 97.38 107 GLY A N 1
ATOM 884 C CA . GLY A 1 107 ? -1.787 6.818 22.644 1.00 97.38 107 GLY A CA 1
ATOM 885 C C . GLY A 1 107 ? -2.656 8.000 22.212 1.00 97.38 107 GLY A C 1
ATOM 886 O O . GLY A 1 107 ? -2.123 9.093 22.034 1.00 97.38 107 GLY A O 1
ATOM 887 N N . GLY A 1 108 ? -3.962 7.810 21.987 1.00 95.62 108 GLY A N 1
ATOM 888 C CA . GLY A 1 108 ? -4.836 8.857 21.444 1.00 95.62 108 GLY A CA 1
ATOM 889 C C . GLY A 1 108 ? -4.466 9.297 20.019 1.00 95.62 108 GLY A C 1
ATOM 890 O O . GLY A 1 108 ? -4.821 10.396 19.596 1.00 95.62 108 GLY A O 1
ATOM 891 N N . VAL A 1 109 ? -3.748 8.456 19.271 1.00 94.81 109 VAL A N 1
ATOM 892 C CA . VAL A 1 109 ? -3.338 8.699 17.886 1.00 94.81 109 VAL A CA 1
ATOM 893 C C . VAL A 1 109 ? -4.411 8.163 16.940 1.00 94.81 109 VAL A C 1
ATOM 895 O O . VAL A 1 109 ? -4.759 6.983 16.964 1.00 94.81 109 VAL A O 1
ATOM 898 N N . ARG A 1 110 ? -4.919 9.023 16.051 1.00 93.44 110 ARG A N 1
ATOM 899 C CA . ARG A 1 110 ? -5.833 8.610 14.978 1.00 93.44 110 ARG A CA 1
ATOM 900 C C . ARG A 1 110 ? -5.032 7.958 13.853 1.00 93.44 110 ARG A C 1
ATOM 902 O O . ARG A 1 110 ? -4.338 8.645 13.108 1.00 93.44 110 ARG A O 1
ATOM 909 N N . LEU A 1 111 ? -5.141 6.639 13.731 1.00 95.56 111 LEU A N 1
ATOM 910 C CA . LEU A 1 111 ? -4.511 5.884 12.653 1.00 95.56 111 LEU A CA 1
ATOM 911 C C . LEU A 1 111 ? -5.333 6.011 11.362 1.00 95.56 111 LEU A C 1
ATOM 913 O O . LEU A 1 111 ? -6.554 5.844 11.371 1.00 95.56 111 LEU A O 1
ATOM 917 N N . VAL A 1 112 ? -4.654 6.294 10.253 1.00 96.50 112 VAL A N 1
ATOM 918 C CA . VAL A 1 112 ? -5.229 6.303 8.902 1.00 96.50 112 VAL A CA 1
ATOM 919 C C . VAL A 1 112 ? -4.319 5.461 8.024 1.00 96.50 112 VAL A C 1
ATOM 921 O O . VAL A 1 112 ? -3.124 5.731 7.932 1.00 96.50 112 VAL A O 1
ATOM 924 N N . PHE A 1 113 ? -4.880 4.433 7.399 1.00 97.06 113 PHE A N 1
ATOM 925 C CA . PHE A 1 113 ? -4.179 3.651 6.393 1.00 97.06 113 PHE A CA 1
ATOM 926 C C . PHE A 1 113 ? -4.329 4.318 5.036 1.00 97.06 113 PHE A C 1
ATOM 928 O O . PHE A 1 113 ? -5.412 4.772 4.666 1.00 97.06 113 PHE A O 1
ATOM 935 N N . VAL A 1 114 ? -3.231 4.359 4.293 1.00 96.69 114 VAL A N 1
ATOM 936 C CA . VAL A 1 114 ? -3.181 4.925 2.952 1.00 96.69 114 VAL A CA 1
ATOM 937 C C . VAL A 1 114 ? -2.633 3.861 2.023 1.00 96.69 114 VAL A C 1
ATOM 939 O O . VAL A 1 114 ? -1.600 3.261 2.309 1.00 96.69 114 VAL A O 1
ATOM 942 N N . HIS A 1 115 ? -3.341 3.619 0.931 1.00 94.88 115 HIS A N 1
ATOM 943 C CA . HIS A 1 115 ? -2.916 2.694 -0.098 1.00 94.88 115 HIS A CA 1
ATOM 944 C C . HIS A 1 115 ? -2.590 3.480 -1.364 1.00 94.88 115 HIS A C 1
ATOM 946 O O . HIS A 1 115 ? -3.463 4.090 -1.986 1.00 94.88 115 HIS A O 1
ATOM 952 N N . GLU A 1 116 ? -1.302 3.524 -1.687 1.00 93.12 116 GLU A N 1
ATOM 953 C CA . GLU A 1 116 ? -0.775 4.278 -2.818 1.00 93.12 116 GLU A CA 1
ATOM 954 C C . GLU A 1 116 ? -0.933 3.504 -4.127 1.00 93.12 116 GLU A C 1
ATOM 956 O O . GLU A 1 116 ? -0.979 2.275 -4.159 1.00 93.12 116 GLU A O 1
ATOM 961 N N . ARG A 1 117 ? -0.996 4.243 -5.235 1.00 92.88 117 ARG A N 1
ATOM 962 C CA . ARG A 1 117 ? -1.007 3.649 -6.568 1.00 92.88 117 ARG A CA 1
ATOM 963 C C . ARG A 1 117 ? 0.366 3.094 -6.924 1.00 92.88 117 ARG A C 1
ATOM 965 O O . ARG A 1 117 ? 1.350 3.821 -6.851 1.00 92.88 117 ARG A O 1
ATOM 972 N N . THR A 1 118 ? 0.383 1.875 -7.450 1.00 91.00 118 THR A N 1
ATOM 973 C CA . THR A 1 118 ? 1.486 1.322 -8.247 1.00 91.00 118 THR A CA 1
ATOM 974 C C . THR A 1 118 ? 1.017 1.110 -9.691 1.00 91.00 118 THR A C 1
ATOM 976 O O . THR A 1 118 ? -0.172 1.225 -10.006 1.00 91.00 118 THR A O 1
ATOM 979 N N . LEU A 1 119 ? 1.941 0.827 -10.606 1.00 89.81 119 LEU A N 1
ATOM 980 C CA . LEU A 1 119 ? 1.649 0.494 -12.004 1.00 89.81 119 LEU A CA 1
ATOM 981 C C . LEU A 1 119 ? 1.704 -1.014 -12.281 1.00 89.81 119 LEU A C 1
ATOM 983 O O . LEU A 1 119 ? 1.600 -1.413 -13.439 1.00 89.81 119 LEU A O 1
ATOM 987 N N . LEU A 1 120 ? 1.836 -1.848 -11.242 1.00 87.12 120 LEU A N 1
ATOM 988 C CA . LEU A 1 120 ? 1.833 -3.310 -11.374 1.00 87.12 120 LEU A CA 1
ATOM 989 C C . LEU A 1 120 ? 0.549 -3.823 -12.027 1.00 87.12 120 LEU A C 1
ATOM 991 O O . LEU A 1 120 ? 0.588 -4.690 -12.898 1.00 87.12 120 LEU A O 1
ATOM 995 N N . PHE A 1 121 ? -0.590 -3.254 -11.626 1.00 88.25 121 PHE A N 1
ATOM 996 C CA . PHE A 1 121 ? -1.897 -3.593 -12.170 1.00 88.25 121 PHE A CA 1
ATOM 997 C C . PHE A 1 121 ? -2.568 -2.329 -12.716 1.00 88.25 121 PHE A C 1
ATOM 999 O O . PHE A 1 121 ? -2.842 -1.401 -11.956 1.00 88.25 121 PHE A O 1
ATOM 1006 N N . PRO A 1 122 ? -2.883 -2.262 -14.022 1.00 84.50 122 PRO A N 1
ATOM 1007 C CA . PRO A 1 122 ? -3.443 -1.054 -14.628 1.00 84.50 122 PRO A CA 1
ATOM 1008 C C . PRO A 1 122 ? -4.882 -0.750 -14.178 1.00 84.50 122 PRO A C 1
ATOM 1010 O O . PRO A 1 122 ? -5.367 0.361 -14.387 1.00 84.50 122 PRO A O 1
ATOM 1013 N N . SER A 1 123 ? -5.585 -1.729 -13.597 1.00 88.38 123 SER A N 1
ATOM 1014 C CA . SER A 1 123 ? -6.952 -1.594 -13.085 1.00 88.38 123 SER A CA 1
ATOM 1015 C C . SER A 1 123 ? -7.264 -2.672 -12.043 1.00 88.38 123 SER A C 1
ATOM 1017 O O . SER A 1 123 ? -6.588 -3.699 -12.004 1.00 88.38 123 SER A O 1
ATOM 1019 N N . ALA A 1 124 ? -8.344 -2.488 -11.273 1.00 87.06 124 ALA A N 1
ATOM 1020 C CA . ALA A 1 124 ? -8.831 -3.478 -10.302 1.00 87.06 124 ALA A CA 1
ATOM 1021 C C . ALA A 1 124 ? -9.112 -4.854 -10.932 1.00 87.06 124 ALA A C 1
ATOM 1023 O O . ALA A 1 124 ? -8.897 -5.899 -10.319 1.00 87.06 124 ALA A O 1
ATOM 1024 N N . VAL A 1 125 ? -9.577 -4.872 -12.185 1.00 88.50 125 VAL A N 1
ATOM 1025 C CA . VAL A 1 125 ? -9.886 -6.116 -12.908 1.00 88.50 125 VAL A CA 1
ATOM 1026 C C . VAL A 1 125 ? -8.614 -6.886 -13.265 1.00 88.50 125 VAL A C 1
ATOM 1028 O O . VAL A 1 125 ? -8.644 -8.111 -13.332 1.00 88.50 125 VAL A O 1
ATOM 1031 N N . ALA A 1 126 ? -7.494 -6.184 -13.450 1.00 88.00 126 ALA A N 1
ATOM 1032 C CA . ALA A 1 126 ? -6.205 -6.793 -13.762 1.00 88.00 126 ALA A CA 1
ATOM 1033 C C . ALA A 1 126 ? -5.505 -7.401 -12.534 1.00 88.00 126 ALA A C 1
ATOM 1035 O O . ALA A 1 126 ? -4.501 -8.090 -12.693 1.00 88.00 126 ALA A O 1
ATOM 1036 N N . GLU A 1 127 ? -6.010 -7.161 -11.321 1.00 89.75 127 GLU A N 1
ATOM 1037 C CA . GLU A 1 127 ? -5.429 -7.742 -10.112 1.00 89.75 127 GLU A CA 1
ATOM 1038 C C . GLU A 1 127 ? -5.689 -9.251 -10.009 1.00 89.75 127 GLU A C 1
ATOM 1040 O O . GLU A 1 127 ? -6.738 -9.740 -10.446 1.00 89.75 127 GLU A O 1
ATOM 1045 N N . PRO A 1 128 ? -4.796 -10.011 -9.358 1.00 88.62 128 PRO A N 1
ATOM 1046 C CA . PRO A 1 128 ? -5.098 -11.367 -8.933 1.00 88.62 128 PRO A CA 1
ATOM 1047 C C . PRO A 1 128 ? -6.322 -11.389 -8.012 1.00 88.62 128 PRO A C 1
ATOM 1049 O O . PRO A 1 128 ? -6.511 -10.507 -7.174 1.00 88.62 128 PRO A O 1
ATOM 1052 N N . GLU A 1 129 ? -7.147 -12.428 -8.124 1.00 90.06 129 GLU A N 1
ATOM 1053 C CA . GLU A 1 129 ? -8.338 -12.582 -7.279 1.00 90.06 129 GLU A CA 1
ATOM 1054 C C . GLU A 1 129 ? -7.994 -12.585 -5.786 1.00 90.06 129 GLU A C 1
ATOM 1056 O O . GLU A 1 129 ? -8.653 -11.903 -5.001 1.00 90.06 129 GLU A O 1
ATOM 1061 N N . ALA A 1 130 ? -6.913 -13.274 -5.416 1.00 90.12 130 ALA A N 1
ATOM 1062 C CA . ALA A 1 130 ? -6.424 -13.315 -4.045 1.00 90.12 130 ALA A CA 1
ATOM 1063 C C . ALA A 1 130 ? -6.034 -11.919 -3.516 1.00 90.12 130 ALA A C 1
ATOM 1065 O O . ALA A 1 130 ? -6.326 -11.611 -2.363 1.00 90.12 130 ALA A O 1
ATOM 1066 N N . LEU A 1 131 ? -5.482 -11.032 -4.360 1.00 90.75 131 LEU A N 1
ATOM 1067 C CA . LEU A 1 131 ? -5.172 -9.650 -3.972 1.00 90.75 131 LEU A CA 1
ATOM 1068 C C . LEU A 1 131 ? -6.442 -8.853 -3.688 1.00 90.75 131 LEU A C 1
ATOM 1070 O O . LEU A 1 131 ? -6.538 -8.182 -2.662 1.00 90.75 131 LEU A O 1
ATOM 1074 N N . ARG A 1 132 ? -7.434 -8.944 -4.579 1.00 91.44 132 ARG A N 1
ATOM 1075 C CA . ARG A 1 132 ? -8.718 -8.261 -4.381 1.00 91.44 132 ARG A CA 1
ATOM 1076 C C . ARG A 1 132 ? -9.409 -8.734 -3.109 1.00 91.44 132 ARG A C 1
ATOM 1078 O O . ARG A 1 132 ? -9.910 -7.910 -2.347 1.00 91.44 132 ARG A O 1
ATOM 1085 N N . ALA A 1 133 ? -9.411 -10.046 -2.868 1.00 93.62 133 ALA A N 1
ATOM 1086 C CA . ALA A 1 133 ? -9.975 -10.634 -1.659 1.00 93.62 133 ALA A CA 1
ATOM 1087 C C . ALA A 1 133 ? -9.238 -10.150 -0.400 1.00 93.62 133 ALA A C 1
ATOM 1089 O O . ALA A 1 133 ? -9.884 -9.747 0.567 1.00 93.62 133 ALA A O 1
ATOM 1090 N N . TYR A 1 134 ? -7.903 -10.117 -0.434 1.00 94.56 134 TYR A N 1
ATOM 1091 C CA . TYR A 1 134 ? -7.080 -9.581 0.649 1.00 94.56 134 TYR A CA 1
ATOM 1092 C C . TYR A 1 134 ? -7.418 -8.113 0.945 1.00 94.56 134 TYR A C 1
ATOM 1094 O O . TYR A 1 134 ? -7.694 -7.765 2.092 1.00 94.56 134 TYR A O 1
ATOM 1102 N N . LYS A 1 135 ? -7.465 -7.253 -0.082 1.00 94.31 135 LYS A N 1
ATOM 1103 C CA . LYS A 1 135 ? -7.788 -5.824 0.071 1.00 94.31 135 LYS A CA 1
ATOM 1104 C C . LYS A 1 135 ? -9.187 -5.599 0.641 1.00 94.31 135 LYS A C 1
ATOM 1106 O O . LYS A 1 135 ? -9.353 -4.750 1.513 1.00 94.31 135 LYS A O 1
ATOM 1111 N N . ALA A 1 136 ? -10.176 -6.370 0.186 1.00 95.69 136 ALA A N 1
ATOM 1112 C CA . ALA A 1 136 ? -11.540 -6.292 0.702 1.00 95.69 136 ALA A CA 1
ATOM 1113 C C . ALA A 1 136 ? -11.596 -6.644 2.199 1.00 95.69 136 ALA A C 1
ATOM 1115 O O . ALA A 1 136 ? -12.127 -5.867 2.992 1.00 95.69 136 ALA A O 1
ATOM 1116 N N . LYS A 1 137 ? -10.963 -7.754 2.601 1.00 97.69 137 LYS A N 1
ATOM 1117 C CA . LYS A 1 137 ? -10.894 -8.170 4.010 1.00 97.69 137 LYS A CA 1
ATOM 1118 C C . LYS A 1 137 ? -10.123 -7.178 4.880 1.00 97.69 137 LYS A C 1
ATOM 1120 O O . LYS A 1 137 ? -10.570 -6.865 5.980 1.00 97.69 137 LYS A O 1
ATOM 1125 N N . LEU A 1 138 ? -9.016 -6.625 4.379 1.00 97.31 138 LEU A N 1
ATOM 1126 C CA . LEU A 1 138 ? -8.279 -5.560 5.060 1.00 97.31 138 LEU A CA 1
ATOM 1127 C C . LEU A 1 138 ? -9.166 -4.327 5.278 1.00 97.31 138 LEU A C 1
ATOM 1129 O O . LEU A 1 138 ? -9.218 -3.803 6.388 1.00 97.31 138 LEU A O 1
ATOM 1133 N N . ALA A 1 139 ? -9.897 -3.881 4.254 1.00 97.62 139 ALA A N 1
ATOM 1134 C CA . ALA A 1 139 ? -10.804 -2.741 4.369 1.00 97.62 139 ALA A CA 1
ATOM 1135 C C . ALA A 1 139 ? -11.929 -2.992 5.390 1.00 97.62 139 ALA A C 1
ATOM 1137 O O . ALA A 1 139 ? -12.266 -2.093 6.164 1.00 97.62 139 ALA A O 1
ATOM 1138 N N . ASP A 1 140 ? -12.489 -4.205 5.424 1.00 98.31 140 ASP A N 1
ATOM 1139 C CA . ASP A 1 140 ? -13.487 -4.609 6.420 1.00 98.31 140 ASP A CA 1
ATOM 1140 C C . ASP A 1 140 ? -12.906 -4.627 7.840 1.00 98.31 140 ASP A C 1
ATOM 1142 O O . ASP A 1 140 ? -13.513 -4.078 8.761 1.00 98.31 140 ASP A O 1
ATOM 1146 N N . TYR A 1 141 ? -11.707 -5.190 8.013 1.00 98.38 141 TYR A N 1
ATOM 1147 C CA . TYR A 1 141 ? -11.018 -5.249 9.299 1.00 98.38 141 TYR A CA 1
ATOM 1148 C C . TYR A 1 141 ? -10.694 -3.856 9.847 1.00 98.38 141 TYR A C 1
ATOM 1150 O O . TYR A 1 141 ? -10.944 -3.577 11.021 1.00 98.38 141 TYR A O 1
ATOM 1158 N N . LEU A 1 142 ? -10.168 -2.960 9.006 1.00 98.06 142 LEU A N 1
ATOM 1159 C CA . LEU A 1 142 ? -9.863 -1.582 9.397 1.00 98.06 142 LEU A CA 1
ATOM 1160 C C . LEU A 1 142 ? -11.136 -0.835 9.810 1.00 98.06 142 LEU A C 1
ATOM 1162 O O . LEU A 1 142 ? -11.159 -0.212 10.871 1.00 98.06 142 LEU A O 1
ATOM 1166 N N . ARG A 1 143 ? -12.221 -0.977 9.038 1.00 97.38 143 ARG A N 1
ATOM 1167 C CA . ARG A 1 143 ? -13.525 -0.378 9.356 1.00 97.38 143 ARG A CA 1
ATOM 1168 C C . ARG A 1 143 ? -14.077 -0.878 10.689 1.00 97.38 143 ARG A C 1
ATOM 1170 O O . ARG A 1 143 ? -14.545 -0.071 11.482 1.00 97.38 143 ARG A O 1
ATOM 1177 N N . ALA A 1 144 ? -13.993 -2.183 10.953 1.00 97.88 144 ALA A N 1
ATOM 1178 C CA . ALA A 1 144 ? -14.430 -2.781 12.216 1.00 97.88 144 ALA A CA 1
ATOM 1179 C C . ALA A 1 144 ? -13.608 -2.308 13.432 1.00 97.88 144 ALA A C 1
ATOM 1181 O O . ALA A 1 144 ? -14.057 -2.446 14.566 1.00 97.88 144 ALA A O 1
ATOM 1182 N N . ASN A 1 145 ? -12.418 -1.749 13.198 1.00 97.50 145 ASN A N 1
ATOM 1183 C CA . ASN A 1 145 ? -11.521 -1.224 14.225 1.00 97.50 145 ASN A CA 1
ATOM 1184 C C . ASN A 1 145 ? -11.489 0.313 14.292 1.00 97.50 145 ASN A C 1
ATOM 1186 O O . ASN A 1 145 ? -10.599 0.867 14.943 1.00 97.50 145 ASN A O 1
ATOM 1190 N N . ASP A 1 146 ? -12.439 0.989 13.635 1.00 95.81 146 ASP A N 1
ATOM 1191 C CA . ASP A 1 146 ? -12.524 2.452 13.522 1.00 95.81 146 ASP A CA 1
ATOM 1192 C C . ASP A 1 146 ? -11.279 3.105 12.886 1.00 95.81 146 ASP A C 1
ATOM 1194 O O . ASP A 1 146 ? -10.932 4.254 13.169 1.00 95.81 146 ASP A O 1
ATOM 1198 N N . VAL A 1 147 ? -10.600 2.382 11.990 1.00 97.12 147 VAL A N 1
ATOM 1199 C CA . VAL A 1 147 ? -9.455 2.878 11.218 1.00 97.12 147 VAL A CA 1
ATOM 1200 C C . VAL A 1 147 ? -9.910 3.248 9.809 1.00 97.12 147 VAL A C 1
ATOM 1202 O O . VAL A 1 147 ? -10.519 2.449 9.099 1.00 97.12 147 VAL A O 1
ATOM 1205 N N . SER A 1 148 ? -9.602 4.474 9.383 1.00 96.19 148 SER A N 1
ATOM 1206 C CA . SER A 1 148 ? -9.920 4.935 8.025 1.00 96.19 148 SER A CA 1
ATOM 1207 C C . SER A 1 148 ? -8.915 4.386 7.012 1.00 96.19 148 SER A C 1
ATOM 1209 O O . SER A 1 148 ? -7.713 4.413 7.273 1.00 96.19 148 SER A O 1
ATOM 1211 N N . LEU A 1 149 ? -9.402 3.946 5.850 1.00 97.19 149 LEU A N 1
ATOM 1212 C CA . LEU A 1 149 ? -8.587 3.568 4.695 1.00 97.19 149 LEU A CA 1
ATOM 1213 C C . LEU A 1 149 ? -8.806 4.580 3.563 1.00 97.19 149 LEU A C 1
ATOM 1215 O O . LEU A 1 149 ? -9.936 4.775 3.120 1.00 97.19 149 LEU A O 1
ATOM 1219 N N . LEU A 1 150 ? -7.726 5.201 3.096 1.00 97.25 150 LEU A N 1
ATOM 1220 C CA . LEU A 1 150 ? -7.695 6.044 1.903 1.00 97.25 150 LEU A CA 1
ATOM 1221 C C . LEU A 1 150 ? -7.019 5.260 0.775 1.00 97.25 150 LEU A C 1
ATOM 1223 O O . LEU A 1 150 ? -5.821 4.996 0.850 1.00 97.25 150 LEU A O 1
ATOM 1227 N N . ASP A 1 151 ? -7.777 4.869 -0.247 1.00 95.81 151 ASP A N 1
ATOM 1228 C CA . ASP A 1 151 ? -7.265 4.066 -1.360 1.00 95.81 151 ASP A CA 1
ATOM 1229 C C . ASP A 1 151 ? -7.148 4.902 -2.639 1.00 95.81 151 ASP A C 1
ATOM 1231 O O . ASP A 1 151 ? -8.141 5.415 -3.157 1.00 95.81 151 ASP A O 1
ATOM 1235 N N . PHE A 1 152 ? -5.922 5.022 -3.148 1.00 96.19 152 PHE A N 1
ATOM 1236 C CA . PHE A 1 152 ? -5.585 5.768 -4.356 1.00 96.19 152 PHE A CA 1
ATOM 1237 C C . PHE A 1 152 ? -5.166 4.866 -5.521 1.00 96.19 152 PHE A C 1
ATOM 1239 O O . PHE A 1 152 ? -4.765 5.393 -6.559 1.00 96.19 152 PHE A O 1
ATOM 1246 N N . SER A 1 153 ? -5.285 3.535 -5.390 1.00 92.38 153 SER A N 1
ATOM 1247 C CA . SER A 1 153 ? -4.787 2.527 -6.347 1.00 92.38 153 SER A CA 1
ATOM 1248 C C . SER A 1 153 ? -5.089 2.851 -7.807 1.00 92.38 153 SER A C 1
ATOM 1250 O O . SER A 1 153 ? -4.287 2.575 -8.695 1.00 92.38 153 SER A O 1
ATOM 1252 N N . TYR A 1 154 ? -6.255 3.446 -8.061 1.00 93.12 154 TYR A N 1
ATOM 1253 C CA . TYR A 1 154 ? -6.744 3.739 -9.406 1.00 93.12 154 TYR A CA 1
ATOM 1254 C C . TYR A 1 154 ? -7.187 5.188 -9.587 1.00 93.12 154 TYR A C 1
ATOM 1256 O O . TYR A 1 154 ? -7.967 5.468 -10.497 1.00 93.12 154 TYR A O 1
ATOM 1264 N N . ASP A 1 155 ? -6.698 6.119 -8.760 1.00 94.31 155 ASP A N 1
ATOM 1265 C CA . ASP A 1 155 ? -7.023 7.534 -8.950 1.00 94.31 155 ASP A CA 1
ATOM 1266 C C . ASP A 1 155 ? -6.460 8.007 -10.310 1.00 94.31 155 ASP A C 1
ATOM 1268 O O . ASP A 1 155 ? -5.251 7.880 -10.559 1.00 94.31 155 ASP A O 1
ATOM 1272 N N . PRO A 1 156 ? -7.305 8.517 -11.228 1.00 92.38 156 PRO A N 1
ATOM 1273 C CA . PRO A 1 156 ? -6.870 8.940 -12.558 1.00 92.38 156 PRO A CA 1
ATOM 1274 C C . PRO A 1 156 ? -5.946 10.164 -12.525 1.00 92.38 156 PRO A C 1
ATOM 1276 O O . PRO A 1 156 ? -5.265 10.437 -13.512 1.00 92.38 156 PRO A O 1
ATOM 1279 N N . ARG A 1 157 ? -5.884 10.886 -11.399 1.00 94.31 157 ARG A N 1
ATOM 1280 C CA . ARG A 1 157 ? -4.983 12.030 -11.190 1.00 94.31 157 ARG A CA 1
ATOM 1281 C C . ARG A 1 157 ? -3.525 11.604 -10.969 1.00 94.31 157 ARG A C 1
ATOM 1283 O O . ARG A 1 157 ? -2.649 12.463 -10.946 1.00 94.31 157 ARG A O 1
ATOM 1290 N N . LEU A 1 158 ? -3.258 10.299 -10.858 1.00 94.69 158 LEU A N 1
ATOM 1291 C CA . LEU A 1 158 ? -1.921 9.698 -10.819 1.00 94.69 158 LEU A CA 1
ATOM 1292 C C . LEU A 1 158 ? -1.653 8.909 -12.114 1.00 94.69 158 LEU A C 1
ATOM 1294 O O . LEU A 1 158 ? -1.760 7.678 -12.124 1.00 94.69 158 LEU A O 1
ATOM 1298 N N . PRO A 1 159 ? -1.344 9.586 -13.236 1.00 93.88 159 PRO A N 1
ATOM 1299 C CA . PRO A 1 159 ? -1.031 8.913 -14.491 1.00 93.88 159 PRO A CA 1
ATOM 1300 C C . PRO A 1 159 ? 0.322 8.193 -14.418 1.00 93.88 159 PRO A C 1
ATOM 1302 O O . PRO A 1 159 ? 1.184 8.548 -13.617 1.00 93.88 159 PRO A O 1
ATOM 1305 N N . ALA A 1 160 ? 0.550 7.236 -15.323 1.00 93.38 160 ALA A N 1
ATOM 1306 C CA . ALA A 1 160 ? 1.812 6.491 -15.407 1.00 93.38 160 ALA A CA 1
ATOM 1307 C C . ALA A 1 160 ? 3.049 7.396 -15.586 1.00 93.38 160 ALA A C 1
ATOM 1309 O O . ALA A 1 160 ? 4.120 7.084 -15.083 1.00 93.38 160 ALA A O 1
ATOM 1310 N N . SER A 1 161 ? 2.895 8.562 -16.225 1.00 95.00 161 SER A N 1
ATOM 1311 C CA . SER A 1 161 ? 3.960 9.569 -16.352 1.00 95.00 161 SER A CA 1
ATOM 1312 C C . SER A 1 161 ? 4.396 10.190 -15.017 1.00 95.00 161 SER A C 1
ATOM 1314 O O . SER A 1 161 ? 5.392 10.907 -14.976 1.00 95.00 161 SER A O 1
ATOM 1316 N N . GLY A 1 162 ? 3.654 9.960 -13.931 1.00 94.56 162 GLY A N 1
ATOM 1317 C CA . GLY A 1 162 ? 4.008 10.354 -12.567 1.00 94.56 162 GLY A CA 1
ATOM 1318 C C . GLY A 1 162 ? 4.959 9.383 -11.861 1.00 94.56 162 GLY A C 1
ATOM 1319 O O . GLY A 1 162 ? 5.225 9.567 -10.676 1.00 94.56 162 GLY A O 1
ATOM 1320 N N . PHE A 1 163 ? 5.473 8.362 -12.547 1.00 93.44 163 PHE A N 1
ATOM 1321 C CA . PHE A 1 163 ? 6.300 7.314 -11.955 1.00 93.44 163 PHE A CA 1
ATOM 1322 C C . PHE A 1 163 ? 7.659 7.192 -12.649 1.00 93.44 163 PHE A C 1
ATOM 1324 O O . PHE A 1 163 ? 7.784 7.479 -13.839 1.00 93.44 163 PHE A O 1
ATOM 1331 N N . ASN A 1 164 ? 8.678 6.800 -11.882 1.00 88.25 164 ASN A N 1
ATOM 1332 C CA . ASN A 1 164 ? 9.987 6.403 -12.408 1.00 88.25 164 ASN A CA 1
ATOM 1333 C C . ASN A 1 164 ? 9.949 4.949 -12.902 1.00 88.25 164 ASN A C 1
ATOM 1335 O O . ASN A 1 164 ? 10.552 4.614 -13.917 1.00 88.25 164 ASN A O 1
ATOM 1339 N N . ASP A 1 165 ? 9.213 4.097 -12.188 1.00 85.38 165 ASP A N 1
ATOM 1340 C CA . ASP A 1 165 ? 9.065 2.672 -12.470 1.00 85.38 165 ASP A CA 1
ATOM 1341 C C . ASP A 1 165 ? 7.668 2.168 -12.051 1.00 85.38 165 ASP A C 1
ATOM 1343 O O . ASP A 1 165 ? 6.736 2.951 -11.874 1.00 85.38 165 ASP A O 1
ATOM 1347 N N . ALA A 1 166 ? 7.484 0.851 -11.934 1.00 86.19 166 ALA A N 1
ATOM 1348 C CA . ALA A 1 166 ? 6.184 0.281 -11.603 1.00 86.19 166 ALA A CA 1
ATOM 1349 C C . ALA A 1 166 ? 5.719 0.544 -10.156 1.00 86.19 166 ALA A C 1
ATOM 1351 O O . ALA A 1 166 ? 4.544 0.340 -9.863 1.00 86.19 166 ALA A O 1
ATOM 1352 N N . LEU A 1 167 ? 6.599 0.986 -9.261 1.00 86.31 167 LEU A N 1
ATOM 1353 C CA . LEU A 1 167 ? 6.363 1.088 -7.820 1.00 86.31 167 LEU A CA 1
ATOM 1354 C C . LEU A 1 167 ? 6.571 2.512 -7.297 1.00 86.31 167 LEU A C 1
ATOM 1356 O O . LEU A 1 167 ? 5.870 2.948 -6.387 1.00 86.31 167 LEU A O 1
ATOM 1360 N N . HIS A 1 168 ? 7.511 3.258 -7.877 1.00 89.50 168 HIS A N 1
ATOM 1361 C CA . HIS A 1 168 ? 8.000 4.509 -7.314 1.00 89.50 168 HIS A CA 1
ATOM 1362 C C . HIS A 1 168 ? 7.553 5.730 -8.118 1.00 89.50 168 HIS A C 1
ATOM 1364 O O . HIS A 1 168 ? 7.844 5.874 -9.310 1.00 89.50 168 HIS A O 1
ATOM 1370 N N . MET A 1 169 ? 6.902 6.676 -7.436 1.00 93.12 169 MET A N 1
ATOM 1371 C CA . MET A 1 169 ? 6.556 7.976 -8.012 1.00 93.12 169 MET A CA 1
ATOM 1372 C C . MET A 1 169 ? 7.794 8.848 -8.265 1.00 93.12 169 MET A C 1
ATOM 1374 O O . MET A 1 169 ? 8.711 8.923 -7.440 1.00 93.12 169 MET A O 1
ATOM 1378 N N . ASN A 1 170 ? 7.765 9.593 -9.369 1.00 93.06 170 ASN A N 1
ATOM 1379 C CA . ASN A 1 170 ? 8.721 10.658 -9.656 1.00 93.06 170 ASN A CA 1
ATOM 1380 C C . ASN A 1 170 ? 8.342 11.962 -8.924 1.00 93.06 170 ASN A C 1
ATOM 1382 O O . ASN A 1 170 ? 7.365 12.016 -8.175 1.00 93.06 170 ASN A O 1
ATOM 1386 N N . ALA A 1 171 ? 9.113 13.037 -9.118 1.00 95.31 171 ALA A N 1
ATOM 1387 C CA . ALA A 1 171 ? 8.861 14.312 -8.439 1.00 95.31 171 ALA A CA 1
ATOM 1388 C C . ALA A 1 171 ? 7.460 14.890 -8.730 1.00 95.31 171 ALA A C 1
ATOM 1390 O O . ALA A 1 171 ? 6.796 15.382 -7.816 1.00 95.31 171 ALA A O 1
ATOM 1391 N N . ALA A 1 172 ? 6.987 14.787 -9.976 1.00 95.06 172 ALA A N 1
ATOM 1392 C CA . ALA A 1 172 ? 5.657 15.252 -10.358 1.00 95.06 172 ALA A CA 1
ATOM 1393 C C . ALA A 1 172 ? 4.551 14.382 -9.736 1.00 95.06 172 ALA A C 1
ATOM 1395 O O . ALA A 1 172 ? 3.581 14.920 -9.203 1.00 95.06 172 ALA A O 1
ATOM 1396 N N . GLY A 1 173 ? 4.722 13.054 -9.732 1.00 96.31 173 GLY A N 1
ATOM 1397 C CA . GLY A 1 173 ? 3.800 12.126 -9.072 1.00 96.31 173 GLY A CA 1
ATOM 1398 C C . GLY A 1 173 ? 3.688 12.377 -7.571 1.00 96.31 173 GLY A C 1
ATOM 1399 O O . GLY A 1 173 ? 2.580 12.465 -7.054 1.00 96.31 173 GLY A O 1
ATOM 1400 N N . LYS A 1 174 ? 4.814 12.606 -6.881 1.00 96.94 174 LYS A N 1
ATOM 1401 C CA . LYS A 1 174 ?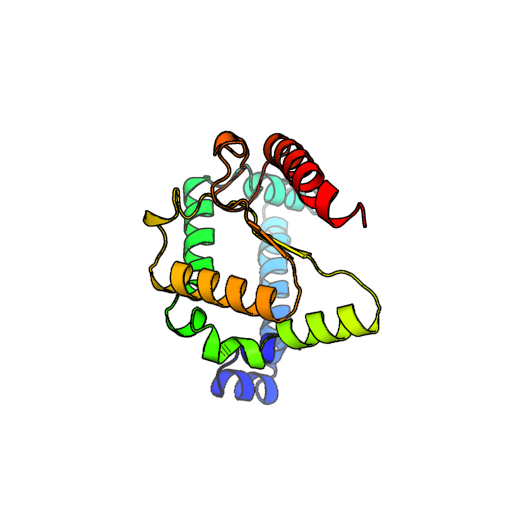 4.832 12.944 -5.446 1.00 96.94 174 LYS A CA 1
ATOM 1402 C C . LYS A 1 174 ? 4.077 14.237 -5.145 1.00 96.94 174 LYS A C 1
ATOM 1404 O O . LYS A 1 174 ? 3.318 14.291 -4.178 1.00 96.94 174 LYS A O 1
ATOM 1409 N N . ALA A 1 175 ? 4.262 15.271 -5.968 1.00 97.25 175 ALA A N 1
ATOM 1410 C CA . ALA A 1 175 ? 3.543 16.534 -5.817 1.00 97.25 175 ALA A CA 1
ATOM 1411 C C . ALA A 1 175 ? 2.029 16.345 -6.011 1.00 97.25 175 ALA A C 1
ATOM 1413 O O . ALA A 1 175 ? 1.243 16.807 -5.183 1.00 97.25 175 ALA A O 1
ATOM 1414 N N . ALA A 1 176 ? 1.627 15.604 -7.050 1.00 96.88 176 ALA A N 1
ATOM 1415 C CA . ALA A 1 176 ? 0.228 15.261 -7.282 1.00 96.88 176 ALA A CA 1
ATOM 1416 C C . ALA A 1 176 ? -0.352 14.463 -6.104 1.00 96.88 176 ALA A C 1
ATOM 1418 O O . ALA A 1 176 ? -1.354 14.871 -5.526 1.00 96.88 176 ALA A O 1
ATOM 1419 N N . PHE A 1 177 ? 0.309 13.384 -5.683 1.00 97.69 177 PHE A N 1
ATOM 1420 C CA . PHE A 1 177 ? -0.145 12.540 -4.580 1.00 97.69 177 PHE A CA 1
ATOM 1421 C C . PHE A 1 177 ? -0.267 13.299 -3.258 1.00 97.69 177 PHE A C 1
ATOM 1423 O O . PHE A 1 177 ? -1.249 13.127 -2.545 1.00 97.69 177 PHE A O 1
ATOM 1430 N N . THR A 1 178 ? 0.672 14.198 -2.961 1.00 97.19 178 THR A N 1
ATOM 1431 C CA . THR A 1 178 ? 0.607 15.048 -1.763 1.00 97.19 178 THR A CA 1
ATOM 1432 C C . THR A 1 178 ? -0.680 15.875 -1.741 1.00 97.19 178 THR A C 1
ATOM 1434 O O . THR A 1 178 ? -1.346 15.949 -0.708 1.00 97.19 178 THR A O 1
ATOM 1437 N N . GLN A 1 179 ? -1.069 16.455 -2.880 1.00 97.06 179 GLN A N 1
ATOM 1438 C CA . GLN A 1 179 ? -2.315 17.208 -3.000 1.00 97.06 179 GLN A CA 1
ATOM 1439 C C . GLN A 1 179 ? -3.542 16.303 -2.798 1.00 97.06 179 GLN A C 1
ATOM 1441 O O . GLN A 1 179 ? -4.442 16.652 -2.034 1.00 97.06 179 GLN A O 1
ATOM 1446 N N . LEU A 1 180 ? -3.550 15.118 -3.418 1.00 97.31 180 LEU A N 1
ATOM 1447 C CA . LEU A 1 180 ? -4.624 14.126 -3.269 1.00 97.31 180 LEU A CA 1
ATOM 1448 C C . LEU A 1 180 ? -4.808 13.690 -1.817 1.00 97.31 180 LEU A C 1
ATOM 1450 O O . LEU A 1 180 ? -5.925 13.659 -1.297 1.00 97.31 180 LEU A O 1
ATOM 1454 N N . LEU A 1 181 ? -3.697 13.376 -1.157 1.00 97.12 181 LEU A N 1
ATOM 1455 C CA . LEU A 1 181 ? -3.681 12.952 0.229 1.00 97.12 181 LEU A CA 1
ATOM 1456 C C . LEU A 1 181 ? -4.167 14.079 1.147 1.00 97.12 181 LEU A C 1
ATOM 1458 O O . LEU A 1 181 ? -4.987 13.834 2.029 1.00 97.12 181 LEU A O 1
ATOM 1462 N N . ALA A 1 182 ? -3.728 15.320 0.920 1.00 96.12 182 ALA A N 1
ATOM 1463 C CA . ALA A 1 182 ? -4.177 16.474 1.696 1.00 96.12 182 ALA A CA 1
ATOM 1464 C C . ALA A 1 182 ? -5.692 16.719 1.561 1.00 96.12 182 ALA A C 1
ATOM 1466 O O . ALA A 1 182 ? -6.367 16.998 2.557 1.00 96.12 182 ALA A O 1
ATOM 1467 N N . GLU A 1 183 ? -6.242 16.590 0.351 1.00 96.00 183 GLU A N 1
ATOM 1468 C CA . GLU A 1 183 ? -7.686 16.673 0.096 1.00 96.00 183 GLU A CA 1
ATOM 1469 C C . GLU A 1 183 ? -8.457 15.580 0.844 1.00 96.00 183 GLU A C 1
ATOM 1471 O O . GLU A 1 183 ? -9.446 15.876 1.518 1.00 96.00 183 GLU A O 1
ATOM 1476 N N . ALA A 1 184 ? -7.976 14.337 0.778 1.00 95.75 184 ALA A N 1
ATOM 1477 C CA . ALA A 1 184 ? -8.611 13.183 1.409 1.00 95.75 184 ALA A CA 1
ATOM 1478 C C . ALA A 1 184 ? -8.510 13.195 2.946 1.00 95.75 184 ALA A C 1
ATOM 1480 O O . ALA A 1 184 ? -9.429 12.749 3.633 1.00 95.75 184 ALA A O 1
ATOM 1481 N N . LEU A 1 185 ? -7.422 13.737 3.502 1.00 95.19 185 LEU A N 1
ATOM 1482 C CA . LEU A 1 185 ? -7.230 13.862 4.949 1.00 95.19 185 LEU A CA 1
ATOM 1483 C C . LEU A 1 185 ? -8.055 14.993 5.562 1.00 95.19 185 LEU A C 1
ATOM 1485 O O . LEU A 1 185 ? -8.471 14.883 6.714 1.00 95.19 185 LEU A O 1
ATOM 1489 N N . ARG A 1 186 ? -8.324 16.076 4.824 1.00 94.44 186 ARG A N 1
ATOM 1490 C CA . ARG A 1 186 ? -9.0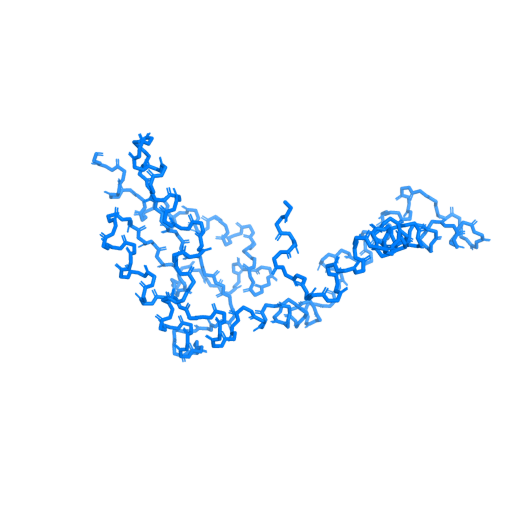64 17.244 5.331 1.00 94.44 186 ARG A CA 1
ATOM 1491 C C . ARG A 1 186 ? -10.352 16.890 6.103 1.00 94.44 186 ARG A C 1
ATOM 1493 O O . ARG A 1 186 ? -10.484 17.365 7.235 1.00 94.44 186 ARG A O 1
ATOM 1500 N N . PRO A 1 187 ? -11.285 16.060 5.591 1.00 92.44 187 PRO A N 1
ATOM 1501 C CA . PRO A 1 187 ? -12.488 15.696 6.347 1.00 92.44 187 PRO A CA 1
ATOM 1502 C C . PRO A 1 187 ? -12.197 14.865 7.609 1.00 92.44 187 PRO A C 1
ATOM 1504 O O . PRO A 1 187 ? -12.986 14.897 8.550 1.00 92.44 187 PRO A O 1
ATOM 1507 N N . LEU A 1 188 ? -11.069 14.149 7.658 1.00 90.12 188 LEU A N 1
ATOM 1508 C CA . LEU A 1 188 ? -10.660 13.331 8.804 1.00 90.12 188 LEU A CA 1
ATOM 1509 C C . LEU A 1 188 ? -9.973 14.145 9.906 1.00 90.12 188 LEU A C 1
ATOM 1511 O O . LEU A 1 188 ? -9.964 13.714 11.057 1.00 90.12 188 LEU A O 1
ATOM 1515 N N . LEU A 1 189 ? -9.403 15.302 9.564 1.00 85.19 189 LEU A N 1
ATOM 1516 C CA . LEU A 1 189 ? -8.707 16.196 10.495 1.00 85.19 189 LEU A CA 1
ATOM 1517 C C . LEU A 1 189 ? -9.610 17.296 11.067 1.00 85.19 189 LEU A C 1
ATOM 1519 O O . LEU A 1 189 ? -9.269 17.903 12.074 1.00 85.19 189 LEU A O 1
ATOM 1523 N N . SER A 1 190 ? -10.76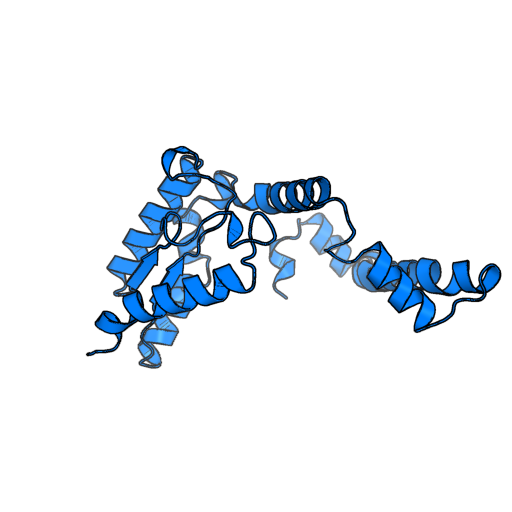6 17.554 10.451 1.00 71.62 190 SER A N 1
ATOM 1524 C CA . SER A 1 190 ? -11.663 18.661 10.826 1.00 71.62 190 SER A CA 1
ATOM 1525 C C . SER A 1 190 ? -12.615 18.328 11.991 1.00 71.62 190 SER A C 1
ATOM 1527 O O . SER A 1 190 ? -13.692 18.913 12.087 1.00 71.62 190 SER A O 1
ATOM 1529 N N . LYS A 1 191 ? -12.248 17.365 12.845 1.00 55.78 191 LYS A N 1
ATOM 1530 C CA . LYS A 1 191 ? -13.016 16.926 14.020 1.00 55.78 191 LYS A CA 1
ATOM 1531 C C . LYS A 1 191 ? -12.172 17.009 15.276 1.00 55.78 191 LYS A C 1
ATOM 1533 O O . LYS A 1 191 ? -11.143 16.291 15.294 1.00 55.78 191 LYS A O 1
#

Foldseek 3Di:
DVCVVVDDPVLVVCCVPPVCSVCVVVVVVVVVCCVQAVVCVVPHPQHDPRSVVVCCVCVPPVNPDQVVVQVVVCVVCVVCQDLVNLPQVVCVVVDCVVVVLVVCVVVVHQAEAEADAFQPAQDPVRGDPSNNVSVVVVCVVCVVSVYHYHYCNHPPLQDPVQAPHRGGGDPNNVVSVVVVVCVVCVVVPPD

Secondary structure (DSSP, 8-state):
-GGGGG--HHHHHHHHH-HHHHTHHHHHHHHHHHHHHHHHHHH-S--THHHHHHHHHHS-TTTS-HHHHHHHHHHHHGGGGSTTTT-HHHHGGGSSHHHHHHHHHHTT---EEEE---SSSSSGGGS-HHHHHHHHHHHHHHHHTT-EEEE-TT-TTS-GGGBSSSS-B-HHHHHHHHHHHHHHHHHHH--

pLDDT: mean 82.68, std 14.77, range [39.56, 98.38]

Sequence (191 aa):
RAYLNFMNPLEKWALTWLPLYGARQRLTDAADFVSRNALPYLFQTCRGDCLAQAETDIFHIDNVQPSLQQRALVEEEQFLYTPAAMDFDYWVDRSFLPEMIRLAREGGVRLVFVHERTLLFPSAVAEPEALRAYKAKLADYLRANDVSLLDFSYDPRLPASGFNDALHMNAAGKAAFTQLLAEALRPLLSK

Radius of gyration: 22.32 Å; chains: 1; bounding box: 61×45×43 Å